Protein AF-A0AAU9KCF6-F1 (afdb_monomer_lite)

Secondary structure (DSSP, 8-state):
---EEEEEEEETTTS--EEEEEEETTEETT-S----SSEEEEES--B-TTS-B--SEE--TT-TTS-SS-EEEE-TTTS--SPPHHHHHHHH-B-TT-TTSBGGGTS-HHHHHHHHHHHSPPPSEEEEE-S-SS--EEE--TT-EE--TT-EEEETTTEEEEEEEEE-----HHHHHHHHHTTT------S-SEE-----GGGS-SS---SS-EEEEEEEETTT--EEEEEEE--SS--EEEEESSTTSSEE--TT-TTS-SS-EEEEEETTTTEEEEEESSSSS--SS-EEEESEEE----TTS--PEEEPEEEEPTTEEEEETTEEEEEEEE--TTSTT---------

Radius of gyration: 24.75 Å; chains: 1; bounding box: 50×71×68 Å

Sequence (350 aa):
MAESLKITITNNLKNALVERYEVASKGLRGSRRDEKDGILKIGRGISDEWGNAINDICLSSDDSAISRKHCELEYQFGFKGTIPLNFFNFLLARLPKNESRSVWYNLPIEICILIFEFFKEPTGFYAKDLGSKFGTFIRIGDEGVVLKSNYGFRIGESAEFSILECQYTHIDYTDRFFRGISRGEKVLIHQDYVQYVDMDRSDYPADEKPGFPYLDIRIKDDSTTKERWFKVIATEKKSVFTIGRSEEADMPIDQSSKMVSRIQCVLIYSLKDQEWRLTDGDGANKSSNGTWLNLQYYQEQNPLGTLKPKSMKLALPNKCEMRISQQFLTFELTKNNHDAKKEITLKKRV

Structure (mmCIF, N/CA/C/O backbone):
data_AF-A0AAU9KCF6-F1
#
_entry.id   AF-A0AAU9KCF6-F1
#
loop_
_atom_site.group_PDB
_atom_site.id
_atom_site.type_symbol
_atom_site.label_atom_id
_atom_site.label_alt_id
_atom_site.label_comp_id
_atom_site.label_asym_id
_atom_site.label_entity_id
_atom_site.label_seq_id
_atom_site.pdbx_PDB_ins_code
_atom_site.Cartn_x
_atom_site.Cartn_y
_atom_site.Cartn_z
_atom_site.occupancy
_atom_site.B_iso_or_equiv
_atom_site.auth_seq_id
_atom_site.auth_comp_id
_atom_site.auth_asym_id
_atom_site.auth_atom_id
_atom_site.pdbx_PDB_model_num
ATOM 1 N N . MET A 1 1 ? -0.787 -12.122 -27.378 1.00 60.06 1 MET A N 1
ATOM 2 C CA . MET A 1 1 ? -0.203 -10.907 -26.776 1.00 60.06 1 MET A CA 1
ATOM 3 C C . MET A 1 1 ? 0.377 -11.315 -25.423 1.00 60.06 1 MET A C 1
ATOM 5 O O . MET A 1 1 ? -0.088 -12.290 -24.848 1.00 60.06 1 MET A O 1
ATOM 9 N N . ALA A 1 2 ? 1.487 -10.721 -25.001 1.00 80.06 2 ALA A N 1
ATOM 10 C CA . ALA A 1 2 ? 2.081 -11.048 -23.704 1.00 80.06 2 ALA A CA 1
ATOM 11 C C . ALA A 1 2 ? 1.346 -10.267 -22.606 1.00 80.06 2 ALA A C 1
ATOM 13 O O . ALA A 1 2 ? 0.827 -9.190 -22.892 1.00 80.06 2 ALA A O 1
ATOM 14 N N . GLU A 1 3 ? 1.293 -10.797 -21.384 1.00 89.56 3 GLU A N 1
ATOM 15 C CA . GLU A 1 3 ? 0.824 -10.018 -20.234 1.00 89.56 3 GLU A CA 1
ATOM 16 C C . GLU A 1 3 ? 1.699 -8.768 -20.068 1.00 89.56 3 GLU A C 1
ATOM 18 O O . GLU A 1 3 ? 2.929 -8.843 -20.162 1.00 89.56 3 GLU A O 1
ATOM 23 N N . SER A 1 4 ? 1.065 -7.620 -19.834 1.00 93.25 4 SER A N 1
ATOM 24 C CA . SER A 1 4 ? 1.763 -6.370 -19.535 1.00 93.25 4 SER A CA 1
ATOM 25 C C . SER A 1 4 ? 1.061 -5.601 -18.422 1.00 93.25 4 SER A C 1
ATOM 27 O O . SER A 1 4 ? -0.159 -5.688 -18.240 1.00 93.25 4 SER A O 1
ATOM 29 N N . LEU A 1 5 ? 1.857 -4.872 -17.644 1.00 95.12 5 LEU A N 1
ATOM 30 C CA . LEU A 1 5 ? 1.398 -3.953 -16.612 1.00 95.12 5 LEU A CA 1
ATOM 31 C C . LEU A 1 5 ? 1.468 -2.535 -17.177 1.00 95.12 5 LEU A C 1
ATOM 33 O O . LEU A 1 5 ? 2.540 -2.055 -17.548 1.00 95.12 5 LEU A O 1
ATOM 37 N N . LYS A 1 6 ? 0.323 -1.862 -17.232 1.00 96.44 6 LYS A N 1
ATOM 38 C CA . LYS A 1 6 ? 0.229 -0.463 -17.638 1.00 96.44 6 LYS A CA 1
ATOM 39 C C . LYS A 1 6 ? 0.302 0.422 -16.407 1.00 96.44 6 LYS A C 1
ATOM 41 O O . LYS A 1 6 ? -0.417 0.191 -15.439 1.00 96.44 6 LYS A O 1
ATOM 46 N N . ILE A 1 7 ? 1.150 1.439 -16.461 1.00 96.62 7 ILE A N 1
ATOM 47 C CA . ILE A 1 7 ? 1.259 2.457 -15.417 1.00 96.62 7 ILE A CA 1
ATOM 48 C C . ILE A 1 7 ? 0.856 3.785 -16.045 1.00 96.62 7 ILE A C 1
ATOM 50 O O . ILE A 1 7 ? 1.443 4.203 -17.042 1.00 96.62 7 ILE A O 1
ATOM 54 N N . THR A 1 8 ? -0.160 4.429 -15.481 1.00 95.75 8 THR A N 1
ATOM 55 C CA . THR A 1 8 ? -0.608 5.759 -15.906 1.00 95.75 8 THR A CA 1
ATOM 56 C C . THR A 1 8 ? -0.289 6.758 -14.809 1.00 95.75 8 THR A C 1
ATOM 58 O O . THR A 1 8 ? -0.700 6.544 -13.672 1.00 95.75 8 THR A O 1
ATOM 61 N N . ILE A 1 9 ? 0.431 7.826 -15.143 1.00 94.19 9 ILE A N 1
ATOM 62 C CA . ILE A 1 9 ? 0.798 8.889 -14.205 1.00 94.19 9 ILE A CA 1
ATOM 63 C C . ILE A 1 9 ? -0.059 10.114 -14.485 1.00 94.19 9 ILE A C 1
ATOM 65 O O . ILE A 1 9 ? -0.115 10.583 -15.623 1.00 94.19 9 ILE A O 1
ATOM 69 N N . THR A 1 10 ? -0.703 10.636 -13.446 1.00 92.44 10 THR A N 1
ATOM 70 C CA . THR A 1 10 ? -1.501 11.863 -13.490 1.00 92.44 10 THR A CA 1
ATOM 71 C C . THR A 1 10 ? -1.038 12.841 -12.415 1.00 92.44 10 THR A C 1
ATOM 73 O O . THR A 1 10 ? -0.712 12.448 -11.295 1.00 92.44 10 THR A O 1
ATOM 76 N N . ASN A 1 11 ? -1.015 14.133 -12.747 1.00 86.81 11 ASN A N 1
ATOM 77 C CA . ASN A 1 11 ? -0.660 15.209 -11.820 1.00 86.81 11 ASN A CA 1
ATOM 78 C C . ASN A 1 11 ? -1.901 16.047 -11.476 1.00 86.81 11 ASN A C 1
ATOM 80 O O . ASN A 1 11 ? -2.480 16.672 -12.370 1.00 86.81 11 ASN A O 1
ATOM 84 N N . ASN A 1 12 ? -2.258 16.102 -10.188 1.00 79.56 12 ASN A N 1
ATOM 85 C CA . ASN A 1 12 ? -3.451 16.811 -9.711 1.00 79.56 12 ASN A CA 1
ATOM 86 C C . ASN A 1 12 ? -3.438 18.316 -10.006 1.00 79.56 12 ASN A C 1
ATOM 88 O O . ASN A 1 12 ? -4.493 18.908 -10.205 1.00 79.56 12 ASN A O 1
ATOM 92 N N . LEU A 1 13 ? -2.265 18.954 -10.055 1.00 76.56 13 LEU A N 1
ATOM 93 C CA . LEU A 1 13 ? -2.177 20.412 -10.181 1.00 76.56 13 LEU A CA 1
ATOM 94 C C . LEU A 1 13 ? -2.380 20.913 -11.609 1.00 76.56 13 LEU A C 1
ATOM 96 O O . LEU A 1 13 ? -2.713 22.078 -11.810 1.00 76.56 13 LEU A O 1
ATOM 100 N N . LYS A 1 14 ? -2.121 20.067 -12.611 1.00 68.69 14 LYS A N 1
ATOM 101 C CA . LYS A 1 14 ? -2.059 20.516 -14.008 1.00 68.69 14 LYS A CA 1
ATOM 102 C C . LYS A 1 14 ? -3.131 19.921 -14.908 1.00 68.69 14 LYS A C 1
ATOM 104 O O . LYS A 1 14 ? -3.209 20.379 -16.038 1.00 68.69 14 LYS A O 1
ATOM 109 N N . ASN A 1 15 ? -3.926 18.940 -14.464 1.00 62.94 15 ASN A N 1
ATOM 110 C CA . ASN A 1 15 ? -4.993 18.275 -15.243 1.00 62.94 15 ASN A CA 1
ATOM 111 C C . ASN A 1 15 ? -4.625 17.838 -16.688 1.00 62.94 15 ASN A C 1
ATOM 113 O O . ASN A 1 15 ? -5.508 17.446 -17.444 1.00 62.94 15 ASN A O 1
ATOM 117 N N . ALA A 1 16 ? -3.352 17.890 -17.099 1.00 62.47 16 ALA A N 1
ATOM 118 C CA . ALA A 1 16 ? -2.993 17.929 -18.521 1.00 62.47 16 ALA A CA 1
ATOM 119 C C . ALA A 1 16 ? -1.922 16.920 -18.943 1.00 62.47 16 ALA A C 1
ATOM 121 O O . ALA A 1 16 ? -1.833 16.602 -20.125 1.00 62.47 16 ALA A O 1
ATOM 122 N N . LEU A 1 17 ? -1.116 16.393 -18.018 1.00 71.94 17 LEU A N 1
ATOM 123 C CA . LEU A 1 17 ? -0.076 15.425 -18.364 1.00 71.94 17 LEU A CA 1
ATOM 124 C C . LEU A 1 17 ? -0.475 14.049 -17.850 1.00 71.94 17 LEU A C 1
ATOM 126 O O . LEU A 1 17 ? -0.420 13.775 -16.653 1.00 71.94 17 LEU A O 1
ATOM 130 N N . VAL A 1 18 ? -0.922 13.222 -18.794 1.00 87.56 18 VAL A N 1
ATOM 131 C CA . VAL A 1 18 ? -1.156 11.794 -18.605 1.00 87.56 18 VAL A CA 1
ATOM 132 C C . VAL A 1 18 ? -0.021 11.061 -19.303 1.00 87.56 18 VAL A C 1
ATOM 134 O O . VAL A 1 18 ? -0.030 10.910 -20.525 1.00 87.56 18 VAL A O 1
ATOM 137 N N . GLU A 1 19 ? 0.965 10.615 -18.535 1.00 94.94 19 GLU A N 1
ATOM 138 C CA . GLU A 1 19 ? 2.052 9.788 -19.060 1.00 94.94 19 GLU A CA 1
ATOM 139 C C . GLU A 1 19 ? 1.684 8.313 -18.904 1.00 94.94 19 GLU A C 1
ATOM 141 O O . GLU A 1 19 ? 1.093 7.906 -17.902 1.00 94.94 19 GLU A O 1
ATOM 146 N N . ARG A 1 20 ? 1.986 7.500 -19.920 1.00 96.31 20 ARG A N 1
ATOM 147 C CA . ARG A 1 20 ? 1.640 6.076 -19.942 1.00 96.31 20 ARG A CA 1
ATOM 148 C C . ARG A 1 20 ? 2.872 5.239 -20.208 1.00 96.31 20 ARG A C 1
ATOM 150 O O . ARG A 1 20 ? 3.582 5.451 -21.187 1.00 96.31 20 ARG A O 1
ATOM 157 N N . TYR A 1 21 ? 3.053 4.240 -19.365 1.00 96.88 21 TYR A N 1
ATOM 158 C CA . TYR A 1 21 ? 4.170 3.318 -19.390 1.00 96.88 21 TYR A CA 1
ATOM 159 C C . TYR A 1 21 ? 3.651 1.892 -19.510 1.00 96.88 21 TYR A C 1
ATOM 161 O O . TYR A 1 21 ? 2.619 1.540 -18.937 1.00 96.88 21 TYR A O 1
ATOM 169 N N . GLU A 1 22 ? 4.376 1.063 -20.254 1.00 97.06 22 GLU A N 1
ATOM 170 C CA . GLU A 1 22 ? 4.060 -0.352 -20.419 1.00 97.06 22 GLU A CA 1
ATOM 171 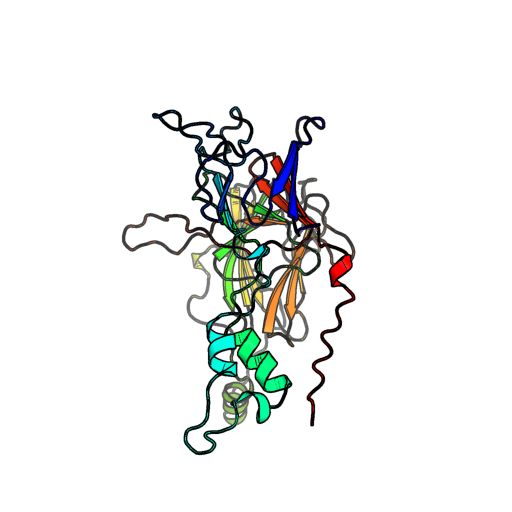C C . GLU A 1 22 ? 5.244 -1.197 -19.955 1.00 97.06 22 GLU A C 1
ATOM 173 O O . GLU A 1 22 ? 6.340 -1.143 -20.522 1.00 97.06 22 GLU A O 1
ATOM 178 N N . VAL A 1 23 ? 5.008 -1.983 -18.911 1.00 96.25 23 VAL A N 1
ATOM 179 C CA . VAL A 1 23 ? 5.978 -2.899 -18.322 1.00 96.25 23 VAL A CA 1
ATOM 180 C C . VAL A 1 23 ? 5.658 -4.305 -18.798 1.00 96.25 23 VAL A C 1
ATOM 182 O O . VAL A 1 23 ? 4.542 -4.791 -18.623 1.00 96.25 23 VAL A O 1
ATOM 185 N N . ALA A 1 24 ? 6.645 -4.966 -19.389 1.00 95.06 24 ALA A N 1
ATOM 186 C CA . ALA A 1 24 ? 6.567 -6.369 -19.774 1.00 95.06 24 ALA A CA 1
ATOM 187 C C . ALA A 1 24 ? 7.517 -7.210 -18.909 1.00 95.06 24 ALA A C 1
ATOM 189 O O . ALA A 1 24 ? 8.320 -6.679 -18.142 1.00 95.06 24 ALA A O 1
ATOM 190 N N . SER A 1 25 ? 7.511 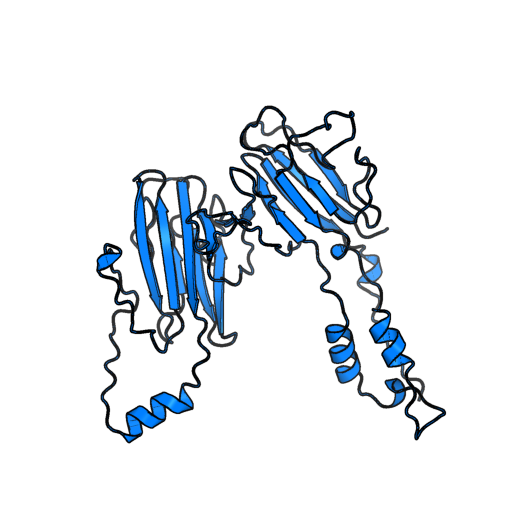-8.531 -19.098 1.00 92.56 25 SER A N 1
ATOM 191 C CA . SER A 1 25 ? 8.441 -9.446 -18.413 1.00 92.56 25 SER A CA 1
ATOM 192 C C . SER A 1 25 ? 9.925 -9.131 -18.645 1.00 92.56 25 SER A C 1
ATOM 194 O O . SER A 1 25 ? 10.766 -9.509 -17.837 1.00 92.56 25 SER A O 1
ATOM 196 N N . LYS A 1 26 ? 10.253 -8.417 -19.731 1.00 93.06 26 LYS A N 1
ATOM 197 C CA . LYS A 1 26 ? 11.615 -7.965 -20.069 1.00 93.06 26 LYS A CA 1
ATOM 198 C C . LYS A 1 26 ? 11.961 -6.565 -19.533 1.00 93.06 26 LYS A C 1
ATOM 200 O O . LYS A 1 26 ? 13.035 -6.062 -19.861 1.00 93.06 26 LYS A O 1
ATOM 205 N N . GLY A 1 27 ? 11.061 -5.934 -18.780 1.00 95.19 27 GLY A N 1
ATOM 206 C CA . GLY A 1 27 ? 11.211 -4.586 -18.234 1.00 95.19 27 GLY A CA 1
ATOM 207 C C . GLY A 1 27 ? 10.306 -3.536 -18.870 1.00 95.19 27 GLY A C 1
ATOM 208 O O . GLY A 1 27 ? 9.419 -3.844 -19.672 1.00 95.19 27 GLY A O 1
ATOM 209 N N . LEU A 1 28 ? 10.522 -2.282 -18.469 1.00 96.81 28 LEU A N 1
ATOM 210 C CA . LEU A 1 28 ? 9.775 -1.129 -18.963 1.00 96.81 28 LEU A CA 1
ATOM 211 C C . LEU A 1 28 ? 10.163 -0.809 -20.411 1.00 96.81 28 LEU A C 1
ATOM 213 O O . LEU A 1 28 ? 11.339 -0.626 -20.740 1.00 96.81 28 LEU A O 1
ATOM 217 N N . ARG A 1 29 ? 9.161 -0.706 -21.289 1.00 96.12 29 ARG A N 1
ATOM 218 C CA . ARG A 1 29 ? 9.376 -0.341 -22.689 1.00 96.12 29 ARG A CA 1
ATOM 219 C C . ARG A 1 29 ? 9.866 1.104 -22.789 1.00 96.12 29 ARG A C 1
ATOM 221 O O . ARG A 1 29 ? 9.175 2.025 -22.372 1.00 96.12 29 ARG A O 1
ATOM 228 N N . GLY A 1 30 ? 11.042 1.288 -23.389 1.00 95.62 30 GLY A N 1
ATOM 229 C CA . GLY A 1 30 ? 11.656 2.609 -23.549 1.00 95.62 30 GLY A CA 1
ATOM 230 C C . GLY A 1 30 ? 12.338 3.146 -22.289 1.00 95.62 30 GLY A C 1
ATOM 231 O O . GLY A 1 30 ? 12.640 4.337 -22.251 1.00 95.62 30 GLY A O 1
ATOM 232 N N . SER A 1 31 ? 12.583 2.303 -21.275 1.00 96.25 31 SER A N 1
ATOM 233 C CA . SER A 1 31 ? 13.411 2.709 -20.135 1.00 96.25 31 SER A CA 1
ATOM 234 C C . SER A 1 31 ? 14.797 3.153 -20.601 1.00 96.25 31 SER A C 1
ATOM 236 O O . SER A 1 31 ? 15.379 2.549 -21.503 1.00 96.25 31 SER A O 1
ATOM 238 N N . ARG A 1 32 ? 15.318 4.208 -19.965 1.00 94.81 32 ARG A N 1
ATOM 239 C CA . ARG A 1 32 ? 16.697 4.684 -20.156 1.00 94.81 32 ARG A CA 1
ATOM 240 C C . ARG A 1 32 ? 17.704 3.927 -19.291 1.00 94.81 32 ARG A C 1
ATOM 242 O O . ARG A 1 32 ? 18.900 4.110 -19.480 1.00 94.81 32 ARG A O 1
ATOM 249 N N . ARG A 1 33 ? 17.236 3.136 -18.319 1.00 95.19 33 ARG A N 1
ATOM 250 C CA . ARG A 1 33 ? 18.090 2.319 -17.457 1.00 95.19 33 ARG A CA 1
ATOM 251 C C . ARG A 1 33 ? 18.408 1.004 -18.167 1.00 95.19 33 ARG A C 1
ATOM 253 O O . ARG A 1 33 ? 17.501 0.291 -18.590 1.00 95.19 33 ARG A O 1
ATOM 260 N N . ASP A 1 34 ? 19.694 0.682 -18.267 1.00 88.75 34 ASP A N 1
ATOM 261 C CA . ASP A 1 34 ? 20.158 -0.530 -18.955 1.00 88.75 34 ASP A CA 1
ATOM 262 C C . ASP A 1 34 ? 19.941 -1.808 -18.125 1.00 88.75 34 ASP A C 1
ATOM 264 O O . ASP A 1 34 ? 19.781 -2.904 -18.670 1.00 88.75 34 ASP A O 1
ATOM 268 N N . GLU A 1 35 ? 19.904 -1.675 -16.797 1.00 90.31 35 GLU A N 1
ATOM 269 C CA . GLU A 1 35 ? 19.722 -2.784 -15.861 1.00 90.31 35 GLU A CA 1
ATOM 270 C C . GLU A 1 35 ? 18.313 -3.390 -15.955 1.00 90.31 35 GLU A C 1
ATOM 272 O O . GLU A 1 35 ? 17.310 -2.743 -15.655 1.00 90.31 35 GLU A O 1
ATOM 277 N N . LYS A 1 36 ? 18.240 -4.681 -16.300 1.00 90.12 36 LYS A N 1
ATOM 278 C CA . LYS A 1 36 ? 17.000 -5.477 -16.313 1.00 90.12 36 LYS A CA 1
ATOM 279 C C . LYS A 1 36 ? 16.977 -6.447 -15.141 1.00 90.12 36 LYS A C 1
ATOM 281 O O . LYS A 1 36 ? 16.977 -7.662 -15.310 1.00 90.12 36 LYS A O 1
ATOM 286 N N . ASP A 1 37 ? 16.981 -5.878 -13.947 1.00 94.25 37 ASP A N 1
ATOM 287 C CA . ASP A 1 37 ? 17.045 -6.574 -12.658 1.00 94.25 37 ASP A CA 1
ATOM 288 C C . ASP A 1 37 ? 15.675 -7.044 -12.137 1.00 94.25 37 ASP A C 1
ATOM 290 O O . ASP A 1 37 ? 15.573 -7.522 -11.010 1.00 94.25 37 ASP A O 1
ATOM 294 N N . GLY A 1 38 ? 14.606 -6.914 -12.932 1.00 94.88 38 GLY A N 1
ATOM 295 C CA . GLY A 1 38 ? 13.262 -7.274 -12.480 1.00 94.88 38 GLY A CA 1
ATOM 296 C C . GLY A 1 38 ? 12.599 -6.235 -11.570 1.00 94.88 38 GLY A C 1
ATOM 297 O O . GLY A 1 38 ? 11.529 -6.505 -11.010 1.00 94.88 38 GLY A O 1
ATOM 298 N N . ILE A 1 39 ? 13.224 -5.063 -11.433 1.00 96.56 39 ILE A N 1
ATOM 299 C CA . ILE A 1 39 ? 12.797 -3.945 -10.596 1.00 96.56 39 ILE A CA 1
ATOM 300 C C . ILE A 1 39 ? 12.611 -2.715 -11.492 1.00 96.56 39 ILE A C 1
ATOM 302 O O . ILE A 1 39 ? 13.316 -2.546 -12.481 1.00 96.56 39 ILE A O 1
ATOM 306 N N . LEU A 1 40 ? 11.634 -1.862 -11.198 1.00 97.06 40 LEU A N 1
ATOM 307 C CA . LEU A 1 40 ? 11.527 -0.527 -11.783 1.00 97.06 40 LEU A CA 1
ATOM 308 C C . LEU A 1 40 ? 11.779 0.514 -10.713 1.00 97.06 40 LEU A C 1
ATOM 310 O O . LEU A 1 40 ? 11.106 0.517 -9.686 1.00 97.06 40 LEU A O 1
ATOM 314 N N . LYS A 1 41 ? 12.719 1.414 -10.975 1.00 97.62 41 LYS A N 1
ATOM 315 C CA . LYS A 1 41 ? 13.047 2.529 -10.087 1.00 97.62 41 LYS A CA 1
ATOM 316 C C . LYS A 1 41 ? 12.248 3.761 -10.493 1.00 97.62 41 LYS A C 1
ATOM 318 O O . LYS A 1 41 ? 12.203 4.114 -11.673 1.00 97.62 41 LYS A O 1
ATOM 323 N N . ILE A 1 42 ? 11.619 4.407 -9.516 1.00 98.06 42 ILE A N 1
ATOM 324 C CA . ILE A 1 42 ? 10.798 5.605 -9.706 1.00 98.06 42 ILE A CA 1
ATOM 325 C C . ILE A 1 42 ? 11.342 6.715 -8.803 1.00 98.06 42 ILE A C 1
ATOM 327 O O . ILE A 1 42 ? 11.593 6.507 -7.613 1.00 98.06 42 ILE A O 1
ATOM 331 N N . GLY A 1 43 ? 11.524 7.912 -9.353 1.00 97.75 43 GLY A N 1
ATOM 332 C CA . GLY A 1 43 ? 12.007 9.076 -8.611 1.00 97.75 43 GLY A CA 1
ATOM 333 C C . GLY A 1 43 ? 12.235 10.272 -9.525 1.00 97.75 43 GLY A C 1
ATOM 334 O O . GLY A 1 43 ? 11.948 10.203 -10.713 1.00 97.75 43 GLY A O 1
ATOM 335 N N . ARG A 1 44 ? 12.761 11.380 -8.994 1.00 96.69 44 ARG A N 1
ATOM 336 C CA . ARG A 1 44 ? 13.035 12.585 -9.810 1.00 96.69 44 ARG A CA 1
ATOM 337 C C . ARG A 1 44 ? 14.431 12.629 -10.440 1.00 96.69 44 ARG A C 1
ATOM 339 O O . ARG A 1 44 ? 14.747 13.540 -11.197 1.00 96.69 44 ARG A O 1
ATOM 346 N N . GLY A 1 45 ? 15.320 11.709 -10.060 1.00 96.62 45 GLY A N 1
ATOM 347 C CA . GLY A 1 45 ? 16.696 11.681 -10.558 1.00 96.62 45 GLY A CA 1
ATOM 348 C C . GLY A 1 45 ? 16.762 11.138 -11.983 1.00 96.62 45 GLY A C 1
ATOM 349 O O . GLY A 1 45 ? 16.347 10.009 -12.212 1.00 96.62 45 GLY A O 1
ATOM 350 N N . ILE A 1 46 ? 17.314 11.911 -12.918 1.00 96.69 46 ILE A N 1
ATOM 351 C CA . ILE A 1 46 ? 17.469 11.473 -14.313 1.00 96.69 46 ILE A CA 1
ATOM 352 C C . ILE A 1 46 ? 18.730 10.621 -14.451 1.00 96.69 46 ILE A C 1
ATOM 354 O O . ILE A 1 46 ? 18.644 9.446 -14.798 1.00 96.69 46 ILE A O 1
ATOM 358 N N . SER A 1 47 ? 19.885 11.195 -14.115 1.00 96.81 47 SER A N 1
ATOM 359 C CA . SER A 1 47 ? 21.182 10.531 -14.202 1.00 96.81 47 SER A CA 1
ATOM 360 C C . SER A 1 47 ? 22.010 10.677 -12.926 1.00 96.81 47 SER A C 1
ATOM 362 O O . SER A 1 47 ? 21.755 11.545 -12.075 1.00 96.81 47 SER A O 1
ATOM 364 N N . ASP A 1 48 ? 22.979 9.781 -12.774 1.00 95.56 48 ASP A N 1
ATOM 365 C CA . ASP A 1 48 ? 24.035 9.865 -11.772 1.00 95.56 48 ASP A CA 1
ATOM 366 C C . ASP A 1 48 ? 25.190 10.763 -12.244 1.00 95.56 48 ASP A C 1
ATOM 368 O O . ASP A 1 48 ? 25.099 11.437 -13.272 1.00 95.56 48 ASP A O 1
ATOM 372 N N . GLU A 1 49 ? 26.254 10.821 -11.444 1.00 95.69 49 GLU A N 1
ATOM 373 C CA . GLU A 1 49 ? 27.448 11.636 -11.708 1.00 95.69 49 GLU A CA 1
ATOM 374 C C . GLU A 1 49 ? 28.228 11.168 -12.945 1.00 95.69 49 GLU A C 1
ATOM 376 O O . GLU A 1 49 ? 28.978 11.947 -13.528 1.00 95.69 49 GLU A O 1
ATOM 381 N N . TRP A 1 50 ? 28.015 9.924 -13.379 1.00 96.06 50 TRP A N 1
ATOM 382 C CA . TRP A 1 50 ? 28.650 9.324 -14.552 1.00 96.06 50 TRP A CA 1
ATOM 383 C C . TRP A 1 50 ? 27.747 9.359 -15.791 1.00 96.06 50 TRP A C 1
ATOM 385 O O . TRP A 1 50 ? 28.136 8.877 -16.851 1.00 96.06 50 TRP A O 1
ATOM 395 N N . GLY A 1 51 ? 26.550 9.942 -15.675 1.00 95.50 51 GLY A N 1
ATOM 396 C CA . GLY A 1 51 ? 25.583 10.042 -16.763 1.00 95.50 51 GLY A CA 1
ATOM 397 C C . GLY A 1 51 ? 24.696 8.807 -16.945 1.00 95.50 51 GLY A C 1
ATOM 398 O O . GLY A 1 51 ? 23.869 8.808 -17.857 1.00 95.50 51 GLY A O 1
ATOM 399 N N . ASN A 1 52 ? 24.791 7.788 -16.084 1.00 96.06 52 ASN A N 1
ATOM 400 C CA . ASN A 1 52 ? 23.915 6.618 -16.175 1.00 96.06 52 ASN A CA 1
ATOM 401 C C . ASN A 1 52 ? 22.522 6.959 -15.650 1.00 96.06 52 ASN A C 1
ATOM 403 O O . ASN A 1 52 ? 22.375 7.665 -14.648 1.00 96.06 52 ASN A O 1
ATOM 407 N N . ALA A 1 53 ? 21.486 6.431 -16.298 1.00 96.69 53 ALA A N 1
ATOM 408 C CA . ALA A 1 53 ? 20.114 6.642 -15.861 1.00 96.69 53 ALA A CA 1
ATOM 409 C C . ALA A 1 53 ? 19.852 5.971 -14.503 1.00 96.69 53 ALA A C 1
ATOM 411 O O . ALA A 1 53 ? 20.096 4.779 -14.320 1.00 96.69 53 ALA A O 1
ATOM 412 N N . ILE A 1 54 ? 19.313 6.737 -13.551 1.00 96.62 54 ILE A N 1
ATOM 413 C CA . ILE A 1 54 ? 19.056 6.243 -12.189 1.00 96.62 54 ILE A CA 1
ATOM 414 C C . ILE A 1 54 ? 17.705 5.528 -12.084 1.00 96.62 54 ILE A C 1
ATOM 416 O O . ILE A 1 54 ? 17.592 4.519 -11.383 1.00 96.62 54 ILE A O 1
ATOM 420 N N . ASN A 1 55 ? 16.678 6.091 -12.721 1.00 97.62 55 ASN A N 1
ATOM 421 C CA . ASN A 1 55 ? 15.297 5.632 -12.628 1.00 97.62 55 ASN A CA 1
ATOM 422 C C . ASN A 1 55 ? 14.779 5.191 -13.994 1.00 97.62 55 ASN A C 1
ATOM 424 O O . ASN A 1 55 ? 15.134 5.763 -15.024 1.00 97.62 55 ASN A O 1
ATOM 428 N N . ASP A 1 56 ? 13.880 4.214 -13.976 1.00 97.75 56 ASP A N 1
ATOM 429 C CA . ASP A 1 56 ? 13.111 3.797 -15.144 1.00 97.75 56 ASP A CA 1
ATOM 430 C C . ASP A 1 56 ? 12.006 4.812 -15.464 1.00 97.75 56 ASP A C 1
ATOM 432 O O . ASP A 1 56 ? 11.767 5.141 -16.625 1.00 97.75 56 ASP A O 1
ATOM 436 N N . ILE A 1 57 ? 11.363 5.345 -14.418 1.00 97.25 57 ILE A N 1
ATOM 437 C CA . ILE A 1 57 ? 10.333 6.384 -14.506 1.00 97.25 57 ILE A CA 1
ATOM 438 C C . ILE A 1 57 ? 10.833 7.624 -13.762 1.00 97.25 57 ILE A C 1
ATOM 440 O O . ILE A 1 57 ? 11.025 7.602 -12.543 1.00 97.25 57 ILE A O 1
ATOM 444 N N . CYS A 1 58 ? 11.043 8.709 -14.508 1.00 96.81 58 CYS A N 1
ATOM 445 C CA . CYS A 1 58 ? 11.473 9.993 -13.964 1.00 96.81 58 CYS A CA 1
ATOM 446 C C . CYS A 1 58 ? 10.263 10.903 -13.744 1.00 96.81 58 CYS A C 1
ATOM 448 O O . CYS A 1 58 ? 9.648 11.354 -14.703 1.00 96.81 58 CYS A O 1
ATOM 450 N N . LEU A 1 59 ? 9.945 11.184 -12.483 1.00 95.25 59 LEU A N 1
ATOM 451 C CA . LEU A 1 59 ? 8.909 12.144 -12.103 1.00 95.25 59 LEU A CA 1
ATOM 452 C C . LEU A 1 59 ? 9.454 13.584 -12.171 1.00 95.25 59 LEU A C 1
ATOM 454 O O . LEU A 1 59 ? 10.666 13.790 -12.242 1.00 95.25 59 LEU A O 1
ATOM 458 N N . SER A 1 60 ? 8.558 14.578 -12.111 1.00 92.88 60 SER A N 1
ATOM 459 C CA . SER A 1 60 ? 8.897 16.015 -12.161 1.00 92.88 60 SER A CA 1
ATOM 460 C C . SER A 1 60 ? 10.112 16.392 -11.297 1.00 92.88 60 SER A C 1
ATOM 462 O O . SER A 1 60 ? 10.088 16.229 -10.075 1.00 92.88 60 SER A O 1
ATOM 464 N N . SER A 1 61 ? 11.153 16.955 -11.922 1.00 92.94 61 SER A N 1
ATOM 465 C CA . SER A 1 61 ? 12.392 17.393 -11.256 1.00 92.94 61 SER A CA 1
ATOM 466 C C . SER A 1 61 ? 12.178 18.511 -10.238 1.00 92.94 61 SER A C 1
ATOM 468 O O . SER A 1 61 ? 12.919 18.599 -9.253 1.00 92.94 61 SER A O 1
ATOM 470 N N . ASP A 1 62 ? 11.153 19.328 -10.480 1.00 93.19 62 ASP A N 1
ATOM 471 C CA . ASP A 1 62 ? 10.838 20.533 -9.709 1.00 93.19 62 ASP A CA 1
ATOM 472 C C . ASP A 1 62 ? 10.158 20.207 -8.374 1.00 93.19 62 ASP A C 1
ATOM 474 O O . ASP A 1 62 ? 10.127 21.032 -7.461 1.00 93.19 62 ASP A O 1
ATOM 478 N N . ASP A 1 63 ? 9.632 18.987 -8.231 1.00 93.56 63 ASP A N 1
ATOM 479 C CA . ASP A 1 63 ? 8.974 18.560 -7.007 1.00 93.56 63 ASP A CA 1
ATOM 480 C C . ASP A 1 63 ? 10.002 18.025 -6.004 1.00 93.56 63 ASP A C 1
ATOM 482 O O . ASP A 1 63 ? 10.409 16.859 -6.020 1.00 93.56 63 ASP A O 1
ATOM 486 N N . SER A 1 64 ? 10.432 18.909 -5.102 1.00 93.56 64 SER A N 1
ATOM 487 C CA . SER A 1 64 ? 11.382 18.572 -4.038 1.00 93.56 64 SER A CA 1
ATOM 488 C C . SER A 1 64 ? 10.865 17.522 -3.047 1.00 93.56 64 SER A C 1
ATOM 490 O O . SER A 1 64 ? 11.680 16.927 -2.333 1.00 93.56 64 SER A O 1
ATOM 492 N N . ALA A 1 65 ? 9.552 17.252 -3.019 1.00 93.75 65 ALA A N 1
ATOM 493 C CA . ALA A 1 65 ? 8.991 16.185 -2.201 1.00 93.75 65 ALA A CA 1
ATOM 494 C C . ALA A 1 65 ? 9.296 14.787 -2.758 1.00 93.75 65 ALA A C 1
ATOM 496 O O . ALA A 1 65 ? 9.224 13.782 -2.044 1.00 93.75 65 ALA A O 1
ATOM 497 N N . ILE A 1 66 ? 9.723 14.708 -4.018 1.00 96.31 66 ILE A N 1
ATOM 498 C CA . ILE A 1 66 ? 10.119 13.461 -4.653 1.00 96.31 66 ILE A CA 1
ATOM 499 C C . ILE A 1 66 ? 11.627 13.261 -4.463 1.00 96.31 66 ILE A C 1
ATOM 501 O O . ILE A 1 66 ? 12.452 14.051 -4.913 1.00 96.31 66 ILE A O 1
ATOM 505 N N . SER A 1 67 ? 12.040 12.182 -3.801 1.00 96.50 67 SER A N 1
ATOM 506 C CA . SER A 1 67 ? 13.457 11.813 -3.712 1.00 96.50 67 SER A CA 1
ATOM 507 C C . SER A 1 67 ? 14.079 11.493 -5.081 1.00 96.50 67 SER A C 1
ATOM 509 O O . SER A 1 67 ? 13.393 11.086 -6.020 1.00 96.50 67 SER A O 1
ATOM 511 N N . ARG A 1 68 ? 15.415 11.624 -5.198 1.00 96.19 68 ARG A N 1
ATOM 512 C CA . ARG A 1 68 ? 16.151 11.240 -6.424 1.00 96.19 68 ARG A CA 1
ATOM 513 C C . ARG A 1 68 ? 15.877 9.783 -6.807 1.00 96.19 68 ARG A C 1
ATOM 515 O O . ARG A 1 68 ? 15.630 9.526 -7.974 1.00 96.19 68 ARG A O 1
ATOM 522 N N . LYS A 1 69 ? 15.879 8.879 -5.823 1.00 96.75 69 LYS A N 1
ATOM 523 C CA . LYS A 1 69 ? 15.339 7.512 -5.880 1.00 96.75 69 LYS A CA 1
ATOM 524 C C . LYS A 1 69 ? 14.227 7.452 -4.833 1.00 96.75 69 LYS A C 1
ATOM 526 O O . LYS A 1 69 ? 14.521 7.688 -3.664 1.00 96.75 69 LYS A O 1
ATOM 531 N N . HIS A 1 70 ? 12.974 7.268 -5.238 1.00 96.19 70 HIS A N 1
ATOM 532 C CA . HIS A 1 70 ? 11.824 7.412 -4.339 1.00 96.19 70 HIS A CA 1
ATOM 533 C C . HIS A 1 70 ? 11.266 6.058 -3.912 1.00 96.19 70 HIS A C 1
ATOM 535 O O . HIS A 1 70 ? 11.203 5.764 -2.720 1.00 96.19 70 HIS A O 1
ATOM 541 N N . CYS A 1 71 ? 10.918 5.221 -4.882 1.00 97.25 71 CYS A N 1
ATOM 542 C CA . CYS A 1 71 ? 10.405 3.882 -4.640 1.00 97.25 71 CYS A CA 1
ATOM 543 C C . CYS A 1 71 ? 10.822 2.927 -5.759 1.00 97.25 71 CYS A C 1
ATOM 545 O O . CYS A 1 71 ? 11.319 3.335 -6.812 1.00 97.25 71 CYS A O 1
ATOM 547 N N . GLU A 1 72 ? 10.586 1.646 -5.519 1.00 97.25 72 GLU A N 1
ATOM 548 C CA . GLU A 1 72 ? 10.829 0.561 -6.456 1.00 97.25 72 GLU A CA 1
ATOM 549 C C . GLU A 1 72 ? 9.567 -0.275 -6.645 1.00 97.25 72 GLU A C 1
ATOM 551 O O . GLU A 1 72 ? 8.795 -0.482 -5.706 1.00 97.25 72 GLU A O 1
ATOM 556 N N . LEU A 1 73 ? 9.380 -0.771 -7.865 1.00 96.88 73 LEU A N 1
ATOM 557 C CA . LEU A 1 73 ? 8.352 -1.735 -8.226 1.00 96.88 73 LEU A CA 1
ATOM 558 C C . LEU A 1 73 ? 9.010 -3.029 -8.700 1.00 96.88 73 LEU A C 1
ATOM 560 O O . LEU A 1 73 ? 9.596 -3.084 -9.778 1.00 96.88 73 LEU A O 1
ATOM 564 N N . GLU A 1 74 ? 8.872 -4.096 -7.929 1.00 95.62 74 GLU A N 1
ATOM 565 C CA . GLU A 1 74 ? 9.334 -5.423 -8.312 1.00 95.62 74 GLU A CA 1
ATOM 566 C C . GLU A 1 74 ? 8.285 -6.097 -9.202 1.00 95.62 74 GLU A C 1
ATOM 568 O O . GLU A 1 74 ? 7.196 -6.451 -8.743 1.00 95.62 74 GLU A O 1
ATOM 573 N N . TYR A 1 75 ? 8.617 -6.288 -10.479 1.00 94.56 75 TYR A N 1
ATOM 574 C CA . TYR A 1 75 ? 7.724 -6.896 -11.473 1.00 94.56 75 TYR A CA 1
ATOM 575 C C . TYR A 1 75 ? 8.148 -8.305 -11.889 1.00 94.56 75 TYR A C 1
ATOM 577 O O . TYR A 1 75 ? 7.365 -9.022 -12.513 1.00 94.56 75 TYR A O 1
ATOM 585 N N . GLN A 1 76 ? 9.360 -8.736 -11.529 1.00 91.69 76 GLN A N 1
ATOM 586 C CA . GLN A 1 76 ? 9.867 -10.079 -11.844 1.00 91.69 76 GLN A CA 1
ATOM 587 C C . GLN A 1 76 ? 8.983 -11.220 -11.335 1.00 91.69 76 GLN A C 1
ATOM 589 O O . GLN A 1 76 ? 9.022 -12.312 -11.894 1.00 91.69 76 GLN A O 1
ATOM 594 N N . PHE A 1 77 ? 8.191 -10.982 -10.289 1.00 89.12 77 PHE A N 1
ATOM 595 C CA . PHE A 1 77 ? 7.254 -11.958 -9.736 1.00 89.12 77 PHE A CA 1
ATOM 596 C C . PHE A 1 77 ? 5.850 -11.848 -10.347 1.00 89.12 77 PHE A C 1
ATOM 598 O O . PHE A 1 77 ? 5.056 -12.776 -10.223 1.00 89.12 77 PHE A O 1
ATOM 605 N N . GLY A 1 78 ? 5.535 -10.739 -11.021 1.00 88.12 78 GLY A N 1
ATOM 606 C CA . GLY A 1 78 ? 4.196 -10.457 -11.542 1.00 88.12 78 GLY A CA 1
ATOM 607 C C . GLY A 1 78 ? 3.881 -11.177 -12.851 1.00 88.12 78 GLY A C 1
ATOM 608 O O . GLY A 1 78 ? 2.728 -11.509 -13.097 1.00 88.12 78 GLY A O 1
ATOM 609 N N . PHE A 1 79 ? 4.905 -11.465 -13.662 1.00 88.06 79 PHE A N 1
ATOM 610 C CA . PHE A 1 79 ? 4.765 -12.129 -14.968 1.00 88.06 79 PHE A CA 1
ATOM 611 C C . PHE A 1 79 ? 5.163 -13.616 -14.957 1.00 88.06 79 PHE A C 1
ATOM 613 O O . PHE A 1 79 ? 5.250 -14.250 -16.013 1.00 88.06 79 PHE A O 1
ATOM 620 N N . LYS A 1 80 ? 5.475 -14.188 -13.785 1.00 79.81 80 LYS A N 1
ATOM 621 C CA . LYS A 1 80 ? 5.879 -15.595 -13.663 1.00 79.81 80 LYS A CA 1
ATOM 622 C C . LYS A 1 80 ? 4.646 -16.500 -13.675 1.00 79.81 80 LYS A C 1
ATOM 624 O O . LYS A 1 80 ? 3.951 -16.630 -12.676 1.00 79.81 80 LYS A O 1
ATOM 629 N N . GLY A 1 81 ? 4.426 -17.175 -14.801 1.00 71.44 81 GLY A N 1
ATOM 630 C CA . GLY A 1 81 ? 3.480 -18.292 -14.934 1.00 71.44 81 GLY A CA 1
ATOM 631 C C . GLY A 1 81 ? 4.152 -19.670 -14.975 1.00 71.44 81 GLY A C 1
ATOM 632 O O . GLY A 1 81 ? 3.519 -20.655 -15.345 1.00 71.44 81 GLY A O 1
ATOM 633 N N . THR A 1 82 ? 5.452 -19.755 -14.682 1.00 79.25 82 THR A N 1
ATOM 634 C CA . THR A 1 82 ? 6.210 -21.003 -14.814 1.00 79.25 82 THR A CA 1
ATOM 635 C C . THR A 1 82 ? 6.041 -21.889 -13.592 1.00 79.25 82 THR A C 1
ATOM 637 O O . THR A 1 82 ? 6.131 -21.421 -12.459 1.00 79.25 82 THR A O 1
ATOM 640 N N . ILE A 1 83 ? 5.879 -23.188 -13.830 1.00 85.19 83 ILE A N 1
ATOM 641 C CA . ILE A 1 83 ? 5.891 -24.200 -12.776 1.00 85.19 83 ILE A CA 1
ATOM 642 C C . ILE A 1 83 ? 7.253 -24.154 -12.058 1.00 85.19 83 ILE A C 1
ATOM 644 O O . ILE A 1 83 ? 8.279 -24.234 -12.742 1.00 85.19 83 ILE A O 1
ATOM 648 N N . PRO A 1 84 ? 7.301 -24.042 -10.715 1.00 89.25 84 PRO A N 1
ATOM 649 C CA . PRO A 1 84 ? 8.559 -24.050 -9.979 1.00 89.25 84 PRO A CA 1
ATOM 650 C C . PRO A 1 84 ? 9.368 -25.311 -10.286 1.00 89.25 84 PRO A C 1
ATOM 652 O O . PRO A 1 84 ? 8.832 -26.421 -10.244 1.00 89.25 84 PRO A O 1
ATOM 655 N N . LEU A 1 85 ? 10.672 -25.163 -10.538 1.00 89.69 85 LEU A N 1
ATOM 656 C CA . LEU A 1 85 ? 11.544 -26.302 -10.851 1.00 89.69 85 LEU A CA 1
ATOM 657 C C . LEU A 1 85 ? 11.517 -27.361 -9.738 1.00 89.69 85 LEU A C 1
ATOM 659 O O . LEU A 1 85 ? 11.504 -28.552 -10.024 1.00 89.69 85 LEU A O 1
ATOM 663 N N . ASN A 1 86 ? 11.421 -26.938 -8.476 1.00 91.75 86 ASN A N 1
ATOM 664 C CA . ASN A 1 86 ? 11.312 -27.849 -7.335 1.00 91.75 86 ASN A CA 1
ATOM 665 C C . ASN A 1 86 ? 10.012 -28.659 -7.349 1.00 91.75 86 ASN A C 1
ATOM 667 O O . ASN A 1 86 ? 10.038 -29.851 -7.050 1.00 91.75 86 ASN A O 1
ATOM 671 N N . PHE A 1 87 ? 8.896 -28.051 -7.761 1.00 93.31 87 PHE A N 1
ATOM 672 C CA . PHE A 1 87 ? 7.646 -28.782 -7.940 1.00 93.31 87 PHE A CA 1
ATOM 673 C C . PHE A 1 87 ? 7.750 -29.777 -9.097 1.00 93.31 87 PHE A C 1
ATOM 675 O O . PHE A 1 87 ? 7.329 -30.922 -8.970 1.00 93.31 87 PHE A O 1
ATOM 682 N N . PHE A 1 88 ? 8.372 -29.379 -10.208 1.00 91.62 88 PHE A N 1
ATOM 683 C CA . PHE A 1 88 ? 8.618 -30.289 -11.324 1.00 91.62 88 PHE A CA 1
ATOM 684 C C . PHE A 1 88 ? 9.514 -31.470 -10.913 1.00 91.62 88 PHE A C 1
ATOM 686 O O . PHE A 1 88 ? 9.173 -32.619 -11.180 1.00 91.62 88 PHE A O 1
ATOM 693 N N . ASN A 1 89 ? 10.602 -31.214 -10.184 1.00 92.94 89 ASN A N 1
ATOM 694 C CA . ASN A 1 89 ? 11.483 -32.251 -9.641 1.00 92.94 89 ASN A CA 1
ATOM 695 C C . ASN A 1 89 ? 10.737 -33.185 -8.681 1.00 92.94 89 ASN A C 1
ATOM 697 O O . ASN A 1 89 ? 10.905 -34.400 -8.755 1.00 92.94 89 ASN A O 1
ATOM 701 N N . PHE A 1 90 ? 9.869 -32.637 -7.827 1.00 92.88 90 PHE A N 1
ATOM 702 C CA . PHE A 1 90 ? 8.989 -33.422 -6.966 1.00 92.88 90 PHE A CA 1
ATOM 703 C C . PHE A 1 90 ? 8.068 -34.341 -7.783 1.00 92.88 90 PHE A C 1
ATOM 705 O O . PHE A 1 90 ? 7.981 -35.535 -7.503 1.00 92.88 90 PHE A O 1
ATOM 712 N N . LEU A 1 91 ? 7.446 -33.822 -8.846 1.00 90.56 91 LEU A N 1
ATOM 713 C CA . LEU A 1 91 ? 6.637 -34.620 -9.769 1.00 90.56 91 LEU A CA 1
ATOM 714 C C . LEU A 1 91 ? 7.456 -35.628 -10.582 1.00 90.56 91 LEU A C 1
ATOM 716 O O . LEU A 1 91 ? 6.869 -36.517 -11.186 1.00 90.56 91 LEU A O 1
ATOM 720 N N . LEU A 1 92 ? 8.781 -35.532 -10.646 1.00 90.12 92 LEU A N 1
ATOM 721 C CA . LEU A 1 92 ? 9.629 -36.533 -11.299 1.00 90.12 92 LEU A CA 1
ATOM 722 C C . LEU A 1 92 ? 10.233 -37.543 -10.319 1.00 90.12 92 LEU A C 1
ATOM 724 O O . LEU A 1 92 ? 10.756 -38.572 -10.759 1.00 90.12 92 LEU A O 1
ATOM 728 N N . ALA A 1 93 ? 10.142 -37.284 -9.013 1.00 89.88 93 ALA A N 1
ATOM 729 C CA . ALA A 1 93 ? 10.678 -38.163 -7.989 1.00 89.88 93 ALA A CA 1
ATOM 730 C C . ALA A 1 93 ? 10.052 -39.562 -8.087 1.00 89.88 93 ALA A C 1
ATOM 732 O O . ALA A 1 93 ? 8.848 -39.724 -8.309 1.00 89.88 93 ALA A O 1
ATOM 733 N N . ARG A 1 94 ? 10.885 -40.591 -7.916 1.00 87.12 94 ARG A N 1
ATOM 734 C CA . ARG A 1 94 ? 10.469 -41.998 -7.885 1.00 87.12 94 ARG A CA 1
ATOM 735 C C . ARG A 1 94 ? 10.635 -42.540 -6.477 1.00 87.12 94 ARG A C 1
ATOM 737 O O . ARG A 1 94 ? 11.615 -42.232 -5.802 1.00 87.12 94 ARG A O 1
ATOM 744 N N . LEU A 1 95 ? 9.683 -43.356 -6.037 1.00 79.06 95 LEU A N 1
ATOM 745 C CA . LEU A 1 95 ? 9.794 -44.034 -4.750 1.00 79.06 95 LEU A CA 1
ATOM 746 C C . LEU A 1 95 ? 10.741 -45.235 -4.896 1.00 79.06 95 LEU A C 1
ATOM 748 O O . LEU A 1 95 ? 10.532 -46.031 -5.812 1.00 79.06 95 LEU A O 1
ATOM 752 N N . PRO A 1 96 ? 11.714 -45.435 -3.986 1.00 78.44 96 PRO A N 1
ATOM 753 C CA . PRO A 1 96 ? 12.680 -46.535 -4.080 1.00 78.44 96 PRO A CA 1
ATOM 754 C C . PRO A 1 96 ? 12.040 -47.925 -4.191 1.00 78.44 96 PRO A C 1
ATOM 756 O O . PRO A 1 96 ? 12.594 -48.815 -4.813 1.00 78.44 96 PRO A O 1
ATOM 759 N N . LYS A 1 97 ? 10.848 -48.114 -3.609 1.00 75.38 97 LYS A N 1
ATOM 760 C CA . LYS A 1 97 ? 10.119 -49.394 -3.631 1.00 75.38 97 LYS A CA 1
ATOM 761 C C . LYS A 1 97 ? 9.263 -49.614 -4.890 1.00 75.38 97 LYS A C 1
ATOM 763 O O . LYS A 1 97 ? 8.725 -50.698 -5.059 1.00 75.38 97 LYS A O 1
ATOM 768 N N . ASN A 1 98 ? 9.100 -48.596 -5.739 1.00 64.88 98 ASN A N 1
ATOM 769 C CA . ASN A 1 98 ? 8.238 -48.601 -6.929 1.00 64.88 98 ASN A CA 1
ATOM 770 C C . ASN A 1 98 ? 8.991 -47.954 -8.104 1.00 64.88 98 ASN A C 1
ATOM 772 O O . ASN A 1 98 ? 8.598 -46.910 -8.626 1.00 64.88 98 ASN A O 1
ATOM 776 N N . GLU A 1 99 ? 10.097 -48.584 -8.508 1.00 68.12 99 GLU A N 1
ATOM 777 C CA . GLU A 1 99 ? 11.116 -48.053 -9.433 1.00 68.12 99 GLU A CA 1
ATOM 778 C C . GLU A 1 99 ? 10.587 -47.585 -10.807 1.00 68.12 99 GLU A C 1
ATOM 780 O O . GLU A 1 99 ? 11.272 -46.863 -11.541 1.00 68.12 99 GLU A O 1
ATOM 785 N N . SER A 1 100 ? 9.350 -47.946 -11.158 1.00 71.44 100 SER A N 1
ATOM 786 C CA . SER A 1 100 ? 8.737 -47.651 -12.452 1.00 71.44 100 SER A CA 1
ATOM 787 C C . SER A 1 100 ? 7.789 -46.447 -12.474 1.00 71.44 100 SER A C 1
ATOM 789 O O . SER A 1 100 ? 7.505 -45.949 -13.564 1.00 71.44 100 SER A O 1
ATOM 791 N N . ARG A 1 101 ? 7.297 -45.937 -11.330 1.00 81.94 101 ARG A N 1
ATOM 792 C CA . ARG A 1 101 ? 6.281 -44.862 -11.317 1.00 81.94 101 ARG A CA 1
ATOM 793 C C . ARG A 1 101 ? 6.711 -43.653 -10.495 1.00 81.94 101 ARG A C 1
ATOM 795 O O . ARG A 1 101 ? 7.196 -43.773 -9.374 1.00 81.94 101 ARG A O 1
ATOM 802 N N . SER A 1 102 ? 6.490 -42.471 -11.065 1.00 86.81 102 SER A N 1
ATOM 803 C CA . SER A 1 102 ? 6.649 -41.218 -10.333 1.00 86.81 102 SER A CA 1
ATOM 804 C C . SER A 1 102 ? 5.593 -41.080 -9.222 1.00 86.81 102 SER A C 1
ATOM 806 O O . SER A 1 102 ? 4.480 -41.603 -9.341 1.00 86.81 102 SER A O 1
ATOM 808 N N . VAL A 1 103 ? 5.936 -40.325 -8.174 1.00 86.94 103 VAL A N 1
ATOM 809 C CA . VAL A 1 103 ? 5.053 -39.898 -7.080 1.00 86.94 103 VAL A CA 1
ATOM 810 C C . VAL A 1 103 ? 3.705 -39.351 -7.582 1.00 86.94 103 VAL A C 1
ATOM 812 O O . VAL A 1 103 ? 2.677 -39.644 -6.972 1.00 86.94 103 VAL A O 1
ATOM 815 N N . TRP A 1 104 ? 3.663 -38.639 -8.718 1.00 86.62 104 TRP A N 1
ATOM 816 C CA . TRP A 1 104 ? 2.424 -38.009 -9.210 1.00 86.62 104 TRP A CA 1
ATOM 817 C C . TRP A 1 104 ? 1.311 -39.005 -9.565 1.00 86.62 104 TR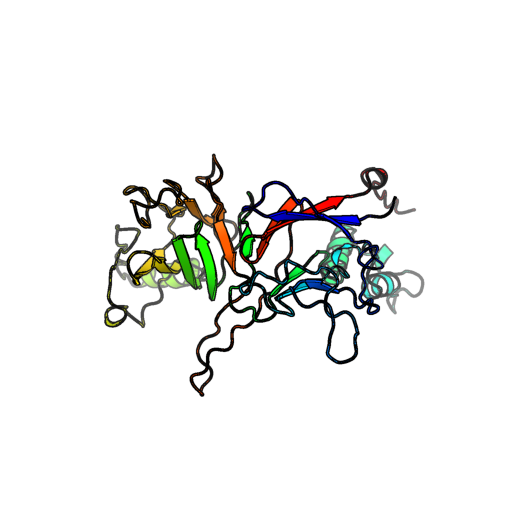P A C 1
ATOM 819 O O . TRP A 1 104 ? 0.134 -38.665 -9.479 1.00 86.62 104 TRP A O 1
ATOM 829 N N . TYR A 1 105 ? 1.647 -40.250 -9.922 1.00 86.25 105 TYR A N 1
ATOM 830 C CA . TYR A 1 105 ? 0.633 -41.266 -10.230 1.00 86.25 105 TYR A CA 1
ATOM 831 C C . TYR A 1 105 ? -0.180 -41.685 -8.997 1.00 86.25 105 TYR A C 1
ATOM 833 O O . TYR A 1 105 ? -1.333 -42.112 -9.143 1.00 86.25 105 TYR A O 1
ATOM 841 N N . ASN A 1 106 ? 0.421 -41.560 -7.810 1.00 86.56 106 ASN A N 1
ATOM 842 C CA . ASN A 1 106 ? -0.111 -42.059 -6.544 1.00 86.56 106 ASN A CA 1
ATOM 843 C C . ASN A 1 106 ? -0.728 -40.961 -5.669 1.00 86.56 106 ASN A C 1
ATOM 845 O O . ASN A 1 106 ? -1.414 -41.287 -4.705 1.00 86.56 106 ASN A O 1
ATOM 849 N N . LEU A 1 107 ? -0.492 -39.682 -5.976 1.00 89.19 107 LEU A N 1
ATOM 850 C CA . LEU A 1 107 ? -1.049 -38.578 -5.199 1.00 89.19 107 LEU A CA 1
ATOM 851 C C . LEU A 1 107 ? -2.420 -38.140 -5.734 1.00 89.19 107 LEU A C 1
ATOM 853 O O . LEU A 1 107 ? -2.590 -38.015 -6.951 1.00 89.19 107 LEU A O 1
ATOM 857 N N . PRO A 1 108 ? -3.391 -37.871 -4.841 1.00 93.19 108 PRO A N 1
ATOM 858 C CA . PRO A 1 108 ? -4.591 -37.122 -5.193 1.00 93.19 108 PRO A CA 1
ATOM 859 C C . PRO A 1 108 ? -4.231 -35.735 -5.739 1.00 93.19 108 PRO A C 1
ATOM 861 O O . PRO A 1 108 ? -3.241 -35.126 -5.319 1.00 93.19 108 PRO A O 1
ATOM 864 N N . ILE A 1 109 ? -5.044 -35.224 -6.665 1.00 88.44 109 ILE A N 1
ATOM 865 C CA . ILE A 1 109 ? -4.786 -33.942 -7.333 1.00 88.44 109 ILE A CA 1
ATOM 866 C C . ILE A 1 109 ? -4.784 -32.774 -6.340 1.00 88.44 109 ILE A C 1
ATOM 868 O O . ILE A 1 109 ? -3.992 -31.847 -6.476 1.00 88.44 109 ILE A O 1
ATOM 872 N N . GLU A 1 110 ? -5.600 -32.857 -5.296 1.00 92.19 110 GLU A N 1
ATOM 873 C CA . GLU A 1 110 ? -5.712 -31.871 -4.225 1.00 92.19 110 GLU A CA 1
ATOM 874 C C . GLU A 1 110 ? -4.384 -31.731 -3.474 1.00 92.19 110 GLU A C 1
ATOM 876 O O . GLU A 1 110 ? -3.923 -30.622 -3.212 1.00 92.19 110 GLU A O 1
ATOM 881 N N . ILE A 1 111 ? -3.711 -32.855 -3.205 1.00 93.38 111 ILE A N 1
ATOM 882 C CA . ILE A 1 111 ? -2.390 -32.860 -2.568 1.00 93.38 111 ILE A CA 1
ATOM 883 C C . ILE A 1 111 ? -1.343 -32.267 -3.510 1.00 93.38 111 ILE A C 1
ATOM 885 O O . ILE A 1 111 ? -0.499 -31.486 -3.075 1.00 93.38 111 ILE A O 1
ATOM 889 N N . CYS A 1 112 ? -1.408 -32.574 -4.808 1.00 90.94 112 CYS A N 1
ATOM 890 C CA . CYS A 1 112 ? -0.527 -31.944 -5.789 1.00 90.94 112 CYS A CA 1
ATOM 891 C C . CYS A 1 112 ? -0.720 -30.423 -5.849 1.00 90.94 112 CYS A C 1
ATOM 893 O O . CYS A 1 112 ? 0.275 -29.712 -5.951 1.00 90.94 112 CYS A O 1
ATOM 895 N N . ILE A 1 113 ? -1.957 -29.923 -5.751 1.00 88.12 113 ILE A N 1
ATOM 896 C CA . ILE A 1 113 ? -2.249 -28.482 -5.703 1.00 88.12 113 ILE A CA 1
ATOM 897 C C . ILE A 1 113 ? -1.663 -27.854 -4.435 1.00 88.12 113 ILE A C 1
ATOM 899 O O . ILE A 1 113 ? -1.006 -26.823 -4.528 1.00 88.12 113 ILE A O 1
ATOM 903 N N . LEU A 1 114 ? -1.821 -28.487 -3.268 1.00 91.81 114 LEU A N 1
ATOM 904 C CA . LEU A 1 114 ? -1.235 -27.985 -2.018 1.00 91.81 114 LEU A CA 1
ATOM 905 C C . LEU A 1 114 ? 0.296 -27.928 -2.078 1.00 91.81 114 LEU A C 1
ATOM 907 O O . LEU A 1 114 ? 0.898 -26.934 -1.680 1.00 91.81 114 LEU A O 1
ATOM 911 N N . ILE A 1 115 ? 0.935 -28.970 -2.614 1.00 92.44 115 ILE A N 1
ATOM 912 C CA . ILE A 1 115 ? 2.394 -29.011 -2.780 1.00 92.44 115 ILE A CA 1
ATOM 913 C C . ILE A 1 115 ? 2.846 -27.986 -3.827 1.00 92.44 115 ILE A C 1
ATOM 915 O O . ILE A 1 115 ? 3.881 -27.345 -3.653 1.00 92.44 115 ILE A O 1
ATOM 919 N N . PHE A 1 116 ? 2.074 -27.801 -4.901 1.00 90.69 116 PHE A N 1
ATOM 920 C CA . PHE A 1 116 ? 2.336 -26.758 -5.887 1.00 90.69 116 PHE A CA 1
ATOM 921 C C . PHE A 1 116 ? 2.308 -25.380 -5.237 1.00 90.69 116 PHE A C 1
ATOM 923 O O . PHE A 1 116 ? 3.295 -24.666 -5.348 1.00 90.69 116 PHE A O 1
ATOM 930 N N . GLU A 1 117 ? 1.233 -25.032 -4.526 1.00 87.31 117 GLU A N 1
ATOM 931 C CA . GLU A 1 117 ? 1.102 -23.746 -3.833 1.00 87.31 117 GLU A CA 1
ATOM 932 C C . GLU A 1 117 ? 2.188 -23.554 -2.763 1.00 87.31 117 GLU A C 1
ATOM 934 O O . GLU A 1 117 ? 2.656 -22.437 -2.574 1.00 87.31 117 GLU A O 1
ATOM 939 N N . PHE A 1 118 ? 2.673 -24.630 -2.133 1.00 91.19 118 PHE A N 1
ATOM 940 C CA . PHE A 1 118 ? 3.823 -24.570 -1.226 1.00 91.19 118 PHE A CA 1
ATOM 941 C C . PHE A 1 118 ? 5.136 -24.189 -1.935 1.00 91.19 118 PHE A C 1
ATOM 943 O O . PHE A 1 118 ? 5.922 -23.406 -1.408 1.00 91.19 118 PHE A O 1
ATOM 950 N N . PHE A 1 119 ? 5.396 -24.738 -3.127 1.00 88.81 119 PHE A N 1
ATOM 951 C CA . PHE A 1 119 ? 6.600 -24.417 -3.908 1.00 88.81 119 PHE A CA 1
ATOM 952 C C . PHE A 1 119 ? 6.470 -23.153 -4.758 1.00 88.81 119 PHE A C 1
ATOM 954 O O . PHE A 1 119 ? 7.476 -22.644 -5.261 1.00 88.81 119 PHE A O 1
ATOM 961 N N . LYS A 1 120 ? 5.244 -22.695 -4.993 1.00 86.50 120 LYS A N 1
ATOM 962 C CA . LYS A 1 120 ? 4.944 -21.553 -5.841 1.00 86.50 120 LYS A CA 1
ATOM 963 C C . LYS A 1 120 ? 5.469 -20.293 -5.175 1.00 86.50 120 LYS A C 1
ATOM 965 O O . LYS A 1 120 ? 5.064 -19.926 -4.076 1.00 86.50 120 LYS A O 1
ATOM 970 N N . GLU A 1 121 ? 6.377 -19.614 -5.866 1.00 84.38 121 GLU A N 1
ATOM 971 C CA . GLU A 1 121 ? 6.775 -18.275 -5.456 1.00 84.38 121 GLU A CA 1
ATOM 972 C C . GLU A 1 121 ? 5.539 -17.363 -5.467 1.00 84.38 121 GLU A C 1
ATOM 974 O O . GLU A 1 121 ? 4.727 -17.462 -6.393 1.00 84.38 121 GLU A O 1
ATOM 979 N N . PRO A 1 122 ? 5.390 -16.460 -4.485 1.00 81.06 122 PRO A N 1
ATOM 980 C CA . PRO A 1 122 ? 4.324 -15.472 -4.500 1.00 81.06 122 PRO A CA 1
ATOM 981 C C . PRO A 1 122 ? 4.316 -14.723 -5.836 1.00 81.06 122 PRO A C 1
ATOM 983 O O . PRO A 1 122 ? 5.286 -14.054 -6.193 1.00 81.06 122 PRO A O 1
ATOM 986 N N . THR A 1 123 ? 3.231 -14.862 -6.596 1.00 85.19 123 THR A N 1
ATOM 987 C CA . THR A 1 123 ? 3.063 -14.161 -7.870 1.00 85.19 123 THR A CA 1
ATOM 988 C C . THR A 1 123 ? 2.410 -12.816 -7.608 1.00 85.19 123 THR A C 1
ATOM 990 O O . THR A 1 123 ? 1.303 -12.763 -7.068 1.00 85.19 123 THR A O 1
ATOM 993 N N . GLY A 1 124 ? 3.066 -11.730 -7.998 1.00 90.56 124 GLY A N 1
ATOM 994 C CA . GLY A 1 124 ? 2.534 -10.392 -7.783 1.00 90.56 124 GLY A CA 1
ATOM 995 C C . GLY A 1 124 ? 3.507 -9.293 -8.169 1.00 90.56 124 GLY A C 1
ATOM 996 O O . GLY A 1 124 ? 4.704 -9.519 -8.344 1.00 90.56 124 GLY A O 1
ATOM 997 N N . PHE A 1 125 ? 2.971 -8.088 -8.301 1.00 93.81 125 PHE A N 1
ATOM 998 C CA . PHE A 1 125 ? 3.765 -6.870 -8.388 1.00 93.81 125 PHE A CA 1
ATOM 999 C C . PHE A 1 125 ? 3.905 -6.307 -6.987 1.00 93.81 125 PHE A C 1
ATOM 1001 O O . PHE A 1 125 ? 2.935 -6.326 -6.233 1.00 93.81 125 PHE A O 1
ATOM 1008 N N . TYR A 1 126 ? 5.087 -5.819 -6.630 1.00 94.94 126 TYR A N 1
ATOM 1009 C CA . TYR A 1 126 ? 5.319 -5.328 -5.279 1.00 94.94 126 TYR A CA 1
ATOM 1010 C C . TYR A 1 126 ? 5.945 -3.948 -5.292 1.00 94.94 126 TYR A C 1
ATOM 1012 O O . TYR A 1 126 ? 6.965 -3.751 -5.943 1.00 94.94 126 TYR A O 1
ATOM 1020 N N . ALA A 1 127 ? 5.373 -3.017 -4.540 1.00 95.81 127 ALA A N 1
ATOM 1021 C CA . ALA A 1 127 ? 5.951 -1.699 -4.337 1.00 95.81 127 ALA A CA 1
ATOM 1022 C C . ALA A 1 127 ? 6.720 -1.643 -3.017 1.00 95.81 127 ALA A C 1
ATOM 1024 O O . ALA A 1 127 ? 6.332 -2.265 -2.023 1.00 95.81 127 ALA A O 1
ATOM 1025 N N . LYS A 1 128 ? 7.805 -0.873 -3.014 1.00 95.19 128 LYS A N 1
ATOM 1026 C CA . LYS A 1 12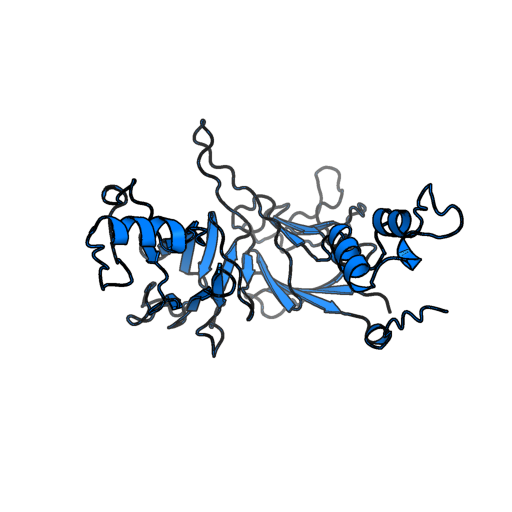8 ? 8.643 -0.631 -1.845 1.00 95.19 128 LYS A CA 1
ATOM 1027 C C . LYS A 1 128 ? 9.157 0.802 -1.868 1.00 95.19 128 LYS A C 1
ATOM 1029 O O . LYS A 1 128 ? 9.742 1.239 -2.854 1.00 95.19 128 LYS A O 1
ATOM 1034 N N . ASP A 1 129 ? 8.986 1.522 -0.769 1.00 95.56 129 ASP A N 1
ATOM 1035 C CA . ASP A 1 129 ? 9.589 2.845 -0.602 1.00 95.56 129 ASP A CA 1
ATOM 1036 C C . ASP A 1 129 ? 11.114 2.743 -0.346 1.00 95.56 129 ASP A C 1
ATOM 1038 O O . ASP A 1 129 ? 11.595 1.776 0.250 1.00 95.56 129 ASP A O 1
ATOM 1042 N N . LEU A 1 130 ? 11.906 3.720 -0.796 1.00 94.50 130 LEU A N 1
ATOM 1043 C CA . LEU A 1 130 ? 13.368 3.740 -0.621 1.00 94.50 130 LEU A CA 1
ATOM 1044 C C . LEU A 1 130 ? 13.855 4.689 0.488 1.00 94.50 130 LEU A C 1
ATOM 1046 O O . LEU A 1 130 ? 14.964 5.216 0.418 1.00 94.50 130 LEU A O 1
ATOM 1050 N N . GLY A 1 131 ? 13.041 4.912 1.520 1.00 88.81 131 GLY A N 1
ATOM 1051 C CA . GLY A 1 131 ? 13.324 5.898 2.564 1.00 88.81 131 GLY A CA 1
ATOM 1052 C C . GLY A 1 131 ? 13.123 7.323 2.055 1.00 88.81 131 GLY A C 1
ATOM 1053 O O . GLY A 1 131 ? 13.916 8.217 2.353 1.00 88.81 131 GLY A O 1
ATOM 1054 N N . SER A 1 132 ? 12.098 7.530 1.226 1.00 92.00 132 SER A N 1
ATOM 1055 C CA . SER A 1 132 ? 11.741 8.854 0.730 1.00 92.00 132 SER A CA 1
ATOM 1056 C C . SER A 1 132 ? 11.402 9.817 1.879 1.00 92.00 132 SER A C 1
ATOM 1058 O O . SER A 1 132 ? 10.966 9.412 2.950 1.00 92.00 132 SER A O 1
ATOM 1060 N N . LYS A 1 133 ? 11.602 11.125 1.699 1.00 89.31 133 LYS A N 1
ATOM 1061 C CA . LYS A 1 133 ? 11.334 12.078 2.794 1.00 89.31 133 LYS A CA 1
ATOM 1062 C C . LYS A 1 133 ? 9.840 12.188 3.133 1.00 89.31 133 LYS A C 1
ATOM 1064 O O . LYS A 1 133 ? 9.498 12.465 4.276 1.00 89.31 133 LYS A O 1
ATOM 1069 N N . PHE A 1 134 ? 8.979 12.005 2.134 1.00 90.50 134 PHE A N 1
ATOM 1070 C CA . PHE A 1 134 ? 7.538 12.244 2.236 1.00 90.50 134 PHE A CA 1
ATOM 1071 C C . PHE A 1 134 ? 6.699 10.964 2.157 1.00 90.50 134 PHE A C 1
ATOM 1073 O O . PHE A 1 134 ? 5.481 11.048 2.251 1.00 90.50 134 PHE A O 1
ATOM 1080 N N . GLY A 1 135 ? 7.336 9.799 2.021 1.00 93.19 135 GLY A N 1
ATOM 1081 C CA . GLY A 1 135 ? 6.667 8.510 1.911 1.00 93.19 135 GLY A CA 1
ATOM 1082 C C . GLY A 1 135 ? 6.088 8.228 0.524 1.00 93.19 135 GLY A C 1
ATOM 1083 O O . GLY A 1 135 ? 5.794 9.125 -0.268 1.00 93.19 135 GLY A O 1
ATOM 1084 N N . THR A 1 136 ? 5.884 6.939 0.271 1.00 95.56 136 THR A N 1
ATOM 1085 C CA . THR A 1 136 ? 5.098 6.414 -0.848 1.00 95.56 136 THR A CA 1
ATOM 1086 C C . THR A 1 136 ? 3.807 5.858 -0.279 1.00 95.56 136 THR A C 1
ATOM 1088 O O . THR A 1 136 ? 3.854 5.075 0.673 1.00 95.56 136 THR A O 1
ATOM 1091 N N . PHE A 1 137 ? 2.666 6.216 -0.863 1.00 95.75 137 PHE A N 1
ATOM 1092 C CA . PHE A 1 137 ? 1.372 5.781 -0.352 1.00 95.75 137 PHE A CA 1
ATOM 1093 C C . PHE A 1 137 ? 0.597 4.951 -1.365 1.00 95.75 137 PHE A C 1
ATOM 1095 O O . PHE A 1 137 ? 0.634 5.243 -2.553 1.00 95.75 137 PHE A O 1
ATOM 1102 N N . ILE A 1 138 ? -0.156 3.957 -0.903 1.00 96.25 138 ILE A N 1
ATOM 1103 C CA . ILE A 1 138 ? -1.042 3.136 -1.732 1.00 96.25 138 ILE A CA 1
ATOM 1104 C C . ILE A 1 138 ? -2.477 3.325 -1.268 1.00 96.25 138 ILE A C 1
ATOM 1106 O O . ILE A 1 138 ? -2.770 3.205 -0.080 1.00 96.25 138 ILE A O 1
ATOM 1110 N N . ARG A 1 139 ? -3.379 3.618 -2.202 1.00 96.12 139 ARG A N 1
ATOM 1111 C CA . ARG A 1 139 ? -4.801 3.748 -1.903 1.00 96.12 139 ARG A CA 1
ATOM 1112 C C . ARG A 1 139 ? -5.384 2.399 -1.510 1.00 96.12 139 ARG A C 1
ATOM 1114 O O . ARG A 1 139 ? -5.140 1.387 -2.167 1.00 96.12 139 ARG A O 1
ATOM 1121 N N . ILE A 1 140 ? -6.186 2.401 -0.457 1.00 95.25 140 ILE A N 1
ATOM 1122 C CA . ILE A 1 140 ? -6.868 1.204 0.023 1.00 95.25 140 ILE A CA 1
ATOM 1123 C C . ILE A 1 140 ? -8.045 0.903 -0.903 1.00 95.25 140 ILE A C 1
ATOM 1125 O O . ILE A 1 140 ? -8.845 1.784 -1.216 1.00 95.25 140 ILE A O 1
ATOM 1129 N N . GLY A 1 141 ? -8.094 -0.337 -1.387 1.00 92.00 141 GLY A N 1
ATOM 1130 C CA . GLY A 1 141 ? -9.148 -0.820 -2.273 1.00 92.00 141 GLY A CA 1
ATOM 1131 C C . GLY A 1 141 ? -10.390 -1.299 -1.522 1.00 92.00 141 GLY A C 1
ATOM 1132 O O . GLY A 1 141 ? -10.447 -1.280 -0.294 1.00 92.00 141 GLY A O 1
ATOM 1133 N N . ASP A 1 142 ? -11.361 -1.788 -2.289 1.00 90.44 142 ASP A N 1
ATOM 1134 C CA . ASP A 1 142 ? -12.665 -2.241 -1.781 1.00 90.44 142 ASP A CA 1
ATOM 1135 C C . ASP A 1 142 ? -12.556 -3.458 -0.846 1.00 90.44 142 ASP A C 1
ATOM 1137 O O . ASP A 1 142 ? -13.295 -3.574 0.124 1.00 90.44 142 ASP A O 1
ATOM 1141 N N . GLU A 1 143 ? -11.583 -4.340 -1.087 1.00 92.00 143 GLU A N 1
ATOM 1142 C CA . GLU A 1 143 ? -11.321 -5.519 -0.242 1.00 92.00 143 GLU A CA 1
ATOM 1143 C C . GLU A 1 143 ? -10.671 -5.169 1.112 1.00 92.00 143 GLU A C 1
ATOM 1145 O O . GLU A 1 143 ? -10.518 -6.029 1.991 1.00 92.00 143 GLU A O 1
ATOM 1150 N N . GLY A 1 144 ? -10.278 -3.903 1.278 1.00 93.81 144 GLY A N 1
ATOM 1151 C CA . GLY A 1 144 ? -9.536 -3.409 2.424 1.00 93.81 144 GLY A CA 1
ATOM 1152 C C . GLY A 1 144 ? -8.097 -3.916 2.493 1.00 93.81 144 GLY A C 1
ATOM 1153 O O . GLY A 1 144 ? -7.564 -4.535 1.572 1.00 93.81 144 GLY A O 1
ATOM 1154 N N . VAL A 1 145 ? -7.445 -3.628 3.615 1.00 94.69 145 VAL A N 1
ATOM 1155 C CA . VAL A 1 145 ? -6.097 -4.103 3.934 1.00 94.69 145 VAL A CA 1
ATOM 1156 C C . VAL A 1 145 ? -6.072 -4.735 5.316 1.00 94.69 145 VAL A C 1
ATOM 1158 O O . VAL A 1 145 ? -6.623 -4.176 6.263 1.00 94.69 145 VAL A O 1
ATOM 1161 N N . VAL A 1 146 ? -5.409 -5.886 5.437 1.00 94.94 146 VAL A N 1
ATOM 1162 C CA . VAL A 1 146 ? -5.157 -6.526 6.733 1.00 94.94 146 VAL A CA 1
ATOM 1163 C C . VAL A 1 146 ? -4.152 -5.679 7.511 1.00 94.94 146 VAL A C 1
ATOM 1165 O O . VAL A 1 146 ? -3.021 -5.467 7.067 1.00 94.94 146 VAL A O 1
ATOM 1168 N N . LEU A 1 147 ? -4.576 -5.167 8.662 1.00 94.25 147 LEU A N 1
ATOM 1169 C CA . LEU A 1 147 ? -3.808 -4.232 9.481 1.00 94.25 147 LEU A CA 1
ATOM 1170 C C . LEU A 1 147 ? -2.728 -4.946 10.255 1.00 94.25 147 LEU A C 1
ATOM 1172 O O . LEU A 1 147 ? -3.045 -5.933 10.897 1.00 94.25 147 LEU A O 1
ATOM 1176 N N . LYS A 1 148 ? -1.506 -4.413 10.293 1.00 92.50 148 LYS A N 1
ATOM 1177 C CA . LYS A 1 148 ? -0.417 -4.903 11.153 1.00 92.50 148 LYS A CA 1
ATOM 1178 C C . LYS A 1 148 ? 0.109 -3.778 12.039 1.00 92.50 148 LYS A C 1
ATOM 1180 O O . LYS A 1 148 ? -0.064 -2.602 11.718 1.00 92.50 148 LYS A O 1
ATOM 1185 N N . SER A 1 149 ? 0.795 -4.143 13.120 1.00 90.62 149 SER A N 1
ATOM 1186 C CA . SER A 1 149 ? 1.532 -3.184 13.944 1.00 90.62 149 SER A CA 1
ATOM 1187 C C . SER A 1 149 ? 2.511 -2.373 13.092 1.00 90.62 149 SER A C 1
ATOM 1189 O O . SER A 1 149 ? 3.136 -2.893 12.163 1.00 90.62 149 SER A O 1
ATOM 1191 N N . ASN A 1 150 ? 2.667 -1.106 13.450 1.00 89.88 150 ASN A N 1
ATOM 1192 C CA . ASN A 1 150 ? 3.476 -0.084 12.788 1.00 89.88 150 ASN A CA 1
ATOM 1193 C C . ASN A 1 150 ? 2.998 0.352 11.394 1.00 89.88 150 ASN A C 1
ATOM 1195 O O . ASN A 1 150 ? 3.733 1.049 10.693 1.00 89.88 150 ASN A O 1
ATOM 1199 N N . TYR A 1 151 ? 1.789 -0.021 10.967 1.00 93.38 151 TYR A N 1
ATOM 1200 C CA . TYR A 1 151 ? 1.230 0.515 9.725 1.00 93.38 151 TYR A CA 1
ATOM 1201 C C . TYR A 1 151 ? 0.852 1.984 9.901 1.00 93.38 151 TYR A C 1
ATOM 1203 O O . TYR A 1 151 ? 0.106 2.331 10.812 1.00 93.38 151 TYR A O 1
ATOM 1211 N N . GLY A 1 152 ? 1.361 2.838 9.015 1.00 93.56 152 GLY A N 1
ATOM 1212 C CA . GLY A 1 152 ? 0.991 4.246 8.925 1.00 93.56 152 GLY A CA 1
ATOM 1213 C C . GLY A 1 152 ? 0.003 4.479 7.791 1.00 93.56 152 GLY A C 1
ATOM 1214 O O . GLY A 1 152 ? 0.101 3.867 6.731 1.00 93.56 152 GLY A O 1
ATOM 1215 N N . PHE A 1 153 ? -0.926 5.396 7.993 1.00 95.50 153 PHE A N 1
ATOM 1216 C CA . PHE A 1 153 ? -1.974 5.740 7.052 1.00 95.50 153 PHE A CA 1
ATOM 1217 C C . PHE A 1 153 ? -2.136 7.248 6.973 1.00 95.50 153 PHE A C 1
ATOM 1219 O O . PHE A 1 153 ? -1.882 7.970 7.936 1.00 95.50 153 PHE A O 1
ATOM 1226 N N . ARG A 1 154 ? -2.616 7.713 5.826 1.00 94.62 154 ARG A N 1
ATOM 1227 C CA . ARG A 1 154 ? -2.965 9.101 5.578 1.00 94.62 154 ARG A CA 1
ATOM 1228 C C . ARG A 1 154 ? -4.416 9.198 5.129 1.00 94.62 154 ARG A C 1
ATOM 1230 O O . ARG A 1 154 ? -4.859 8.486 4.226 1.00 94.62 154 ARG A O 1
ATOM 1237 N N . ILE A 1 155 ? -5.151 10.074 5.798 1.00 91.81 155 ILE A N 1
ATOM 1238 C CA . ILE A 1 155 ? -6.558 10.368 5.55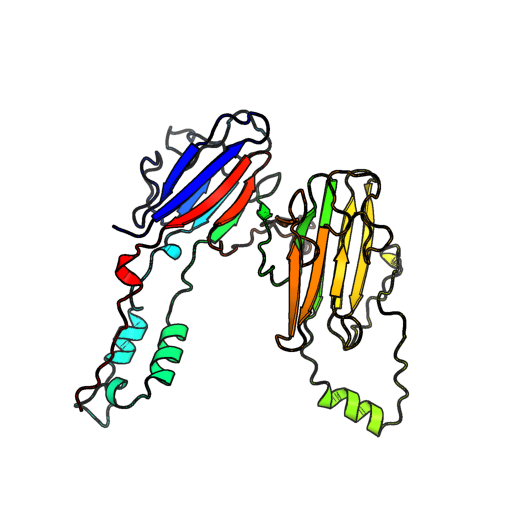6 1.00 91.81 155 ILE A CA 1
ATOM 1239 C C . ILE A 1 155 ? -6.617 11.707 4.823 1.00 91.81 155 ILE A C 1
ATOM 1241 O O . ILE A 1 155 ? -6.332 12.762 5.392 1.00 91.81 155 ILE A O 1
ATOM 1245 N N . GLY A 1 156 ? -6.940 11.651 3.528 1.00 83.75 156 GLY A N 1
ATOM 1246 C CA . GLY A 1 156 ? -6.886 12.822 2.655 1.00 83.75 156 GLY A CA 1
ATOM 1247 C C . GLY A 1 156 ? -5.499 13.481 2.649 1.00 83.75 156 GLY A C 1
ATOM 1248 O O . GLY A 1 156 ? -4.481 12.840 2.363 1.00 83.75 156 GLY A O 1
ATOM 1249 N N . GLU A 1 157 ? -5.461 14.778 2.947 1.00 83.75 157 GLU A N 1
ATOM 1250 C CA . GLU A 1 157 ? -4.218 15.553 3.060 1.00 83.75 157 GLU A CA 1
ATOM 1251 C C . GLU A 1 157 ? -3.930 16.055 4.477 1.00 83.75 157 GLU A C 1
ATOM 1253 O O . GLU A 1 157 ? -2.798 16.466 4.709 1.00 83.75 157 GLU A O 1
ATOM 1258 N N . SER A 1 158 ? -4.897 15.986 5.399 1.00 86.88 158 SER A N 1
ATOM 1259 C CA . SER A 1 158 ? -4.874 16.727 6.670 1.00 86.88 158 SER A CA 1
ATOM 1260 C C . SER A 1 158 ? -4.628 15.886 7.921 1.00 86.88 158 SER A C 1
ATOM 1262 O O . SER A 1 158 ? -4.456 16.449 8.997 1.00 86.88 158 SER A O 1
ATOM 1264 N N . ALA A 1 159 ? -4.678 14.558 7.826 1.00 91.25 159 ALA A N 1
ATOM 1265 C CA . ALA A 1 159 ? -4.509 13.706 8.995 1.00 91.25 159 ALA A CA 1
ATOM 1266 C C . ALA A 1 159 ? -3.726 12.438 8.673 1.00 91.25 159 ALA A C 1
ATOM 1268 O O . ALA A 1 159 ? -3.845 11.850 7.593 1.00 91.25 159 ALA A O 1
ATOM 1269 N N . GLU A 1 160 ? -2.967 11.986 9.660 1.00 93.50 160 GLU A N 1
ATOM 1270 C CA . GLU A 1 160 ? -2.234 10.731 9.630 1.00 93.50 160 GLU A CA 1
ATOM 1271 C C . GLU A 1 160 ? -2.662 9.883 10.822 1.00 93.50 160 GLU A C 1
ATOM 1273 O O . GLU A 1 160 ? -2.883 10.393 11.920 1.00 93.50 160 GLU A O 1
ATOM 1278 N N . PHE A 1 161 ? -2.779 8.573 10.631 1.00 93.88 161 PHE A N 1
ATOM 1279 C CA . PHE A 1 161 ? -2.936 7.662 11.757 1.00 93.88 161 PHE A CA 1
ATOM 1280 C C . PHE A 1 161 ? -1.999 6.471 11.640 1.00 93.88 161 PHE A C 1
ATOM 1282 O O . PHE A 1 161 ? -1.562 6.097 10.557 1.00 93.88 161 PHE A O 1
ATOM 1289 N N . SER A 1 162 ? -1.622 5.900 12.775 1.00 94.00 162 SER A N 1
ATOM 1290 C CA . SER A 1 162 ? -0.688 4.783 12.861 1.00 94.00 162 SER A CA 1
ATOM 1291 C C . SER A 1 162 ? -1.262 3.700 13.760 1.00 94.00 162 SER A C 1
ATOM 1293 O O . SER A 1 162 ? -1.749 4.002 14.846 1.00 94.00 162 SER A O 1
ATOM 1295 N N . ILE A 1 163 ? -1.164 2.449 13.322 1.00 94.44 163 ILE A N 1
ATOM 1296 C CA . ILE A 1 163 ? -1.408 1.274 14.156 1.00 94.44 163 ILE A CA 1
ATOM 1297 C C . ILE A 1 163 ? -0.124 1.010 14.924 1.00 94.44 163 ILE A C 1
ATOM 1299 O O . ILE A 1 163 ? 0.907 0.740 14.318 1.00 94.44 163 ILE A O 1
ATOM 1303 N N . LEU A 1 164 ? -0.163 1.124 16.239 1.00 90.94 164 LEU A N 1
ATOM 1304 C CA . LEU A 1 164 ? 0.998 0.940 17.101 1.00 90.94 164 LEU A CA 1
ATOM 1305 C C . LEU A 1 164 ? 1.139 -0.529 17.481 1.00 90.94 164 LEU A C 1
ATOM 1307 O O . LEU A 1 164 ? 2.154 -1.156 17.191 1.00 90.94 164 LEU A O 1
ATOM 1311 N N . GLU A 1 165 ? 0.066 -1.094 18.024 1.00 90.94 165 GLU A N 1
ATOM 1312 C CA . GLU A 1 165 ? -0.054 -2.511 18.334 1.00 90.94 165 GLU A CA 1
ATOM 1313 C C . GLU A 1 165 ? -1.312 -3.056 17.657 1.00 90.94 165 GLU A C 1
ATOM 1315 O O . GLU A 1 165 ? -2.361 -2.412 17.623 1.00 90.94 165 GLU A O 1
ATOM 1320 N N . CYS A 1 166 ? -1.185 -4.242 17.073 1.00 91.62 166 CYS A N 1
ATOM 1321 C CA . CYS A 1 166 ? -2.286 -4.991 16.501 1.00 91.62 166 CYS A CA 1
ATOM 1322 C C . CYS A 1 166 ? -2.281 -6.387 17.105 1.00 91.62 166 CYS A C 1
ATOM 1324 O O . CYS A 1 166 ? -1.333 -7.154 16.914 1.00 91.62 166 CYS A O 1
ATOM 1326 N N . GLN A 1 167 ? -3.352 -6.714 17.818 1.00 90.44 167 GLN A N 1
ATOM 1327 C CA . GLN A 1 167 ? -3.557 -8.021 18.404 1.00 90.44 167 GLN A CA 1
ATOM 1328 C C . GLN A 1 167 ? -4.806 -8.655 17.794 1.00 90.44 167 GLN A C 1
ATOM 1330 O O . GLN A 1 167 ? -5.933 -8.210 17.997 1.00 90.44 167 GLN A O 1
ATOM 1335 N N . TYR A 1 168 ? -4.594 -9.740 17.056 1.00 84.88 168 TYR A N 1
ATOM 1336 C CA . TYR A 1 168 ? -5.653 -10.501 16.387 1.00 84.88 168 TYR A CA 1
ATOM 1337 C C . TYR A 1 168 ? -6.344 -11.530 17.289 1.00 84.88 168 TYR A C 1
ATOM 1339 O O . TYR A 1 168 ? -7.350 -12.108 16.901 1.00 84.88 168 TYR A O 1
ATOM 1347 N N . THR A 1 169 ? -5.794 -11.727 18.490 1.00 72.56 169 THR A N 1
ATOM 1348 C CA . THR A 1 169 ? -5.977 -12.861 19.408 1.00 72.56 169 THR A CA 1
ATOM 1349 C C . THR A 1 169 ? -5.653 -14.237 18.843 1.00 72.56 169 THR A C 1
ATOM 1351 O O . THR A 1 169 ? -6.107 -14.643 17.787 1.00 72.56 169 THR A O 1
ATOM 1354 N N . HIS A 1 170 ? -4.902 -14.975 19.655 1.00 55.62 170 HIS A N 1
ATOM 1355 C CA . HIS A 1 170 ? -4.727 -16.419 19.587 1.00 55.62 170 HIS A CA 1
ATOM 1356 C C . HIS A 1 170 ? -4.894 -16.972 21.008 1.00 55.62 170 HIS A C 1
ATOM 1358 O O . HIS A 1 170 ? -4.034 -17.676 21.531 1.00 55.62 170 HIS A O 1
ATOM 1364 N N . ILE A 1 171 ? -5.951 -16.549 21.701 1.00 51.22 171 ILE A N 1
ATOM 1365 C CA . ILE A 1 171 ? -6.284 -17.128 22.998 1.00 51.22 171 ILE A CA 1
ATOM 1366 C C . ILE A 1 171 ? -7.380 -18.135 22.708 1.00 51.22 171 ILE A C 1
ATOM 1368 O O . ILE A 1 171 ? -8.485 -17.752 22.334 1.00 51.22 171 ILE A O 1
ATOM 1372 N N . ASP A 1 172 ? -7.045 -19.416 22.859 1.00 52.00 172 ASP A N 1
ATOM 1373 C CA . ASP A 1 172 ? -8.019 -20.473 23.103 1.00 52.00 172 ASP A CA 1
ATOM 1374 C C . ASP A 1 172 ? -8.914 -19.999 24.257 1.00 52.00 172 ASP A C 1
ATOM 1376 O O . ASP A 1 172 ? -8.589 -20.154 25.439 1.00 52.00 172 ASP A O 1
ATOM 1380 N N . TYR A 1 173 ? -10.031 -19.347 23.921 1.00 49.75 173 TYR A N 1
ATOM 1381 C CA . TYR A 1 173 ? -11.044 -18.920 24.886 1.00 49.75 173 TYR A CA 1
ATOM 1382 C C . TYR A 1 173 ? -11.483 -20.110 25.741 1.00 49.75 173 TYR A C 1
ATOM 1384 O O . TYR A 1 173 ? -11.829 -19.950 26.906 1.00 49.75 173 TYR A O 1
ATOM 1392 N N . THR A 1 174 ? -11.376 -21.320 25.199 1.00 53.41 174 THR A N 1
ATOM 1393 C CA . THR A 1 174 ? -11.642 -22.579 25.881 1.00 53.41 174 THR A CA 1
ATOM 1394 C C . THR A 1 174 ? -10.762 -22.827 27.107 1.00 53.41 174 THR A C 1
ATOM 1396 O O . THR A 1 174 ? -11.236 -23.464 28.039 1.00 53.41 174 THR A O 1
ATOM 1399 N N . ASP A 1 175 ? -9.527 -22.324 27.193 1.00 52.34 175 ASP A N 1
ATOM 1400 C CA . ASP A 1 175 ? -8.636 -22.765 28.276 1.00 52.34 175 ASP A CA 1
ATOM 1401 C C . ASP A 1 175 ? -8.603 -21.805 29.482 1.00 52.34 175 ASP A C 1
ATOM 1403 O O . ASP A 1 175 ? -8.642 -22.244 30.630 1.00 52.34 175 ASP A O 1
ATOM 1407 N N . ARG A 1 176 ? -8.615 -20.477 29.282 1.00 52.22 176 ARG A N 1
ATOM 1408 C CA . ARG A 1 176 ? -8.670 -19.519 30.415 1.00 52.22 176 ARG A CA 1
ATOM 1409 C C . ARG A 1 176 ? -10.083 -19.224 30.907 1.00 52.22 176 ARG A C 1
ATOM 1411 O O . ARG A 1 176 ? -10.276 -19.126 32.116 1.00 52.22 176 ARG A O 1
ATOM 1418 N N . PHE A 1 177 ? -11.065 -19.109 30.013 1.00 51.16 177 PHE A N 1
ATOM 1419 C CA . PHE A 1 177 ? -12.446 -18.808 30.406 1.00 51.16 177 PHE A CA 1
ATOM 1420 C C . PHE A 1 177 ? -13.041 -19.951 31.240 1.00 51.16 177 PHE A C 1
ATOM 1422 O O . PHE A 1 177 ? -13.604 -19.711 32.308 1.00 51.16 177 PHE A O 1
ATOM 1429 N N . PHE A 1 178 ? -12.822 -21.208 30.831 1.00 53.47 178 PHE A N 1
ATOM 1430 C CA . PHE A 1 178 ? -13.277 -22.366 31.604 1.00 53.47 178 PHE A CA 1
ATOM 1431 C C . PHE A 1 178 ? -12.522 -22.522 32.929 1.00 53.47 178 PHE A C 1
ATOM 1433 O O . PHE A 1 178 ? -13.147 -22.879 33.928 1.00 53.47 178 PHE A O 1
ATOM 1440 N N . ARG A 1 179 ? -11.219 -22.199 32.991 1.00 55.53 179 ARG A N 1
ATOM 1441 C CA . ARG A 1 179 ? -10.453 -22.194 34.255 1.00 55.53 179 ARG A CA 1
ATOM 1442 C C . ARG A 1 179 ? -10.912 -21.101 35.231 1.00 55.53 179 ARG A C 1
ATOM 1444 O O . ARG A 1 179 ? -10.918 -21.349 36.432 1.00 55.53 179 ARG A O 1
ATOM 1451 N N . GLY A 1 180 ? -11.317 -19.927 34.741 1.00 57.22 180 GLY A N 1
ATOM 1452 C CA . GLY A 1 180 ? -11.865 -18.843 35.570 1.00 57.22 180 GLY A CA 1
ATOM 1453 C C . GLY A 1 180 ? -13.258 -19.164 36.122 1.00 57.22 180 GLY A C 1
ATOM 1454 O O . GLY A 1 180 ? -13.505 -19.012 37.319 1.00 57.22 180 GLY A O 1
ATOM 1455 N N . ILE A 1 181 ? -14.144 -19.722 35.284 1.00 52.41 181 ILE A N 1
ATOM 1456 C CA . ILE A 1 181 ? -15.483 -20.173 35.708 1.00 52.41 181 ILE A CA 1
ATOM 1457 C C . ILE A 1 181 ? -15.387 -21.301 36.739 1.00 52.41 181 ILE A C 1
ATOM 1459 O O . ILE A 1 181 ? -16.091 -21.272 37.747 1.00 52.41 181 ILE A O 1
ATOM 1463 N N . SER A 1 182 ? -14.485 -22.267 36.541 1.00 55.06 182 SER A N 1
ATOM 1464 C CA . SER A 1 182 ? -14.290 -23.361 37.506 1.00 55.06 182 SER A CA 1
ATOM 1465 C C . SER A 1 182 ? -13.669 -22.912 38.838 1.00 55.06 182 SER A C 1
ATOM 1467 O O . SER A 1 182 ? -13.739 -23.658 39.812 1.00 55.06 182 SER A O 1
ATOM 1469 N N . ARG A 1 183 ? -13.135 -21.684 38.924 1.00 61.66 183 ARG A N 1
ATOM 1470 C CA . ARG A 1 183 ? -12.652 -21.058 40.170 1.00 61.66 183 ARG A CA 1
ATOM 1471 C C . ARG A 1 183 ? -13.637 -20.066 40.798 1.00 61.66 183 ARG A C 1
ATOM 1473 O O . ARG A 1 183 ? -13.344 -19.527 41.860 1.00 61.66 183 ARG A O 1
ATOM 1480 N N . GLY A 1 184 ? -14.799 -19.834 40.183 1.00 52.50 184 GLY A N 1
ATOM 1481 C CA . GLY A 1 184 ? -15.801 -18.892 40.693 1.00 52.50 184 GLY A CA 1
ATOM 1482 C C . GLY A 1 184 ? -15.396 -17.417 40.579 1.00 52.50 184 GLY A C 1
ATOM 1483 O O . GLY A 1 184 ? -15.974 -16.571 41.263 1.00 52.50 184 GLY A O 1
ATOM 1484 N N . GLU A 1 185 ? -14.418 -17.089 39.730 1.00 55.50 185 GLU A N 1
ATOM 1485 C CA . GLU A 1 185 ? -13.992 -15.707 39.506 1.00 55.50 185 GLU A CA 1
ATOM 1486 C C . GLU A 1 185 ? -15.049 -14.959 38.676 1.00 55.50 185 GLU A C 1
ATOM 1488 O O . GLU A 1 185 ? -15.410 -15.360 37.567 1.00 55.50 185 GLU A O 1
ATOM 1493 N N . LYS A 1 186 ? -15.572 -13.855 39.221 1.00 38.66 186 LYS A N 1
ATOM 1494 C CA . LYS A 1 186 ? -16.487 -12.965 38.498 1.00 38.66 186 LYS A CA 1
ATOM 1495 C C . LYS A 1 186 ? -15.684 -12.116 37.516 1.00 38.66 186 LYS A C 1
ATOM 1497 O O . LYS A 1 186 ? -15.054 -11.142 37.915 1.00 38.66 186 LYS A O 1
ATOM 1502 N N . VAL A 1 187 ? -15.740 -12.458 36.233 1.00 42.78 187 VAL A N 1
ATOM 1503 C CA . VAL A 1 187 ? -15.197 -11.609 35.167 1.00 42.78 187 VAL A CA 1
ATOM 1504 C C . VAL A 1 187 ? -16.181 -10.463 34.915 1.00 42.78 187 VAL A C 1
ATOM 1506 O O . VAL A 1 187 ? -17.271 -10.668 34.383 1.00 42.78 187 VAL A O 1
ATOM 1509 N N . LEU A 1 188 ? -15.814 -9.255 35.343 1.00 38.41 188 LEU A N 1
ATOM 1510 C CA . LEU A 1 188 ? -16.546 -8.024 35.041 1.00 38.41 188 LEU A CA 1
ATOM 1511 C C . LEU A 1 188 ? -16.309 -7.651 33.573 1.00 38.41 188 LEU A C 1
ATOM 1513 O O . LEU A 1 188 ? -15.234 -7.195 33.199 1.00 38.41 188 LEU A O 1
ATOM 1517 N N . ILE A 1 189 ? -17.322 -7.859 32.734 1.00 40.19 189 ILE A N 1
ATOM 1518 C CA . ILE A 1 189 ? -17.319 -7.396 31.345 1.00 40.19 189 ILE A CA 1
ATOM 1519 C C . ILE A 1 189 ? -17.829 -5.951 31.355 1.00 40.19 189 ILE A C 1
ATOM 1521 O O . ILE A 1 189 ? -19.029 -5.719 31.515 1.00 40.19 189 ILE A O 1
ATOM 1525 N N . HIS A 1 190 ? -16.922 -4.980 31.230 1.00 43.31 190 HIS A N 1
ATOM 1526 C CA . HIS A 1 190 ? -17.296 -3.574 31.063 1.00 43.31 190 HIS A CA 1
ATOM 1527 C C . HIS A 1 190 ? -18.101 -3.392 29.764 1.00 43.31 190 HIS A C 1
ATOM 1529 O O . HIS A 1 190 ? -17.720 -3.895 28.710 1.00 43.31 190 HIS A O 1
ATOM 1535 N N . GLN A 1 191 ? -19.239 -2.698 29.859 1.00 40.94 191 GLN A N 1
ATOM 1536 C CA . GLN A 1 191 ? -20.213 -2.520 28.774 1.00 40.94 191 GLN A CA 1
ATOM 1537 C C . GLN A 1 191 ? -19.929 -1.304 27.874 1.00 40.94 191 GLN A C 1
ATOM 1539 O O . GLN A 1 191 ? -20.760 -0.987 27.031 1.00 40.94 191 GLN A O 1
ATOM 1544 N N . ASP A 1 192 ? -18.773 -0.655 28.012 1.00 41.44 192 ASP A N 1
ATOM 1545 C CA . ASP A 1 192 ? -18.396 0.500 27.195 1.00 41.44 192 ASP A CA 1
ATOM 1546 C C . ASP A 1 192 ? -17.271 0.093 26.229 1.00 41.44 192 ASP A C 1
ATOM 1548 O O . ASP A 1 192 ? -16.136 -0.172 26.621 1.00 41.44 192 ASP A O 1
ATOM 1552 N N . TYR A 1 193 ? -17.639 -0.059 24.952 1.00 56.94 193 TYR A N 1
ATOM 1553 C CA . TYR A 1 193 ? -16.929 -0.882 23.953 1.00 56.94 193 TYR A CA 1
ATOM 1554 C C . TYR A 1 193 ? -15.863 -0.139 23.129 1.00 56.94 193 TYR A C 1
ATOM 1556 O O . TYR A 1 193 ? -15.194 -0.729 22.283 1.00 56.94 193 TYR A O 1
ATOM 1564 N N . VAL A 1 194 ? -15.707 1.159 23.369 1.00 47.56 194 VAL A N 1
ATOM 1565 C CA . VAL A 1 194 ? -14.530 1.946 22.997 1.00 47.56 194 VAL A CA 1
ATOM 1566 C C . VAL A 1 194 ? -14.143 2.642 24.283 1.00 47.56 194 VAL A C 1
ATOM 1568 O O . VAL A 1 194 ? -14.866 3.527 24.740 1.00 47.56 194 VAL A O 1
ATOM 1571 N N . GLN A 1 195 ? -13.040 2.227 24.902 1.00 48.88 195 GLN A N 1
ATOM 1572 C CA . GLN A 1 195 ? -12.458 3.068 25.933 1.00 48.88 195 GLN A CA 1
ATOM 1573 C C . GLN A 1 195 ? -11.825 4.253 25.209 1.00 48.88 195 GLN A C 1
ATOM 1575 O O . GLN A 1 195 ? -10.682 4.204 24.757 1.00 48.88 195 GLN A O 1
ATOM 1580 N N . TYR A 1 196 ? -12.625 5.311 25.056 1.00 44.72 196 TYR A N 1
ATOM 1581 C CA . TYR A 1 196 ? -12.096 6.647 24.873 1.00 44.72 196 TYR A CA 1
ATOM 1582 C C . TYR A 1 196 ? -11.317 6.955 26.125 1.00 44.72 196 TYR A C 1
ATOM 1584 O O . TYR A 1 196 ? -11.867 7.284 27.173 1.00 44.72 196 TYR A O 1
ATOM 1592 N N . VAL A 1 197 ? -10.019 6.821 26.004 1.00 46.31 197 VAL A N 1
ATOM 1593 C CA . VAL A 1 197 ? -9.135 7.489 26.917 1.00 46.31 197 VAL A CA 1
ATOM 1594 C C . VAL A 1 197 ? -8.374 8.446 26.038 1.00 46.31 197 VAL A C 1
ATOM 1596 O O . VAL A 1 197 ? -7.379 8.088 25.416 1.00 46.31 197 VAL A O 1
ATOM 1599 N N . ASP A 1 198 ? -8.909 9.667 25.952 1.00 47.09 198 ASP A N 1
ATOM 1600 C CA . ASP A 1 198 ? -8.116 10.852 25.626 1.00 47.09 198 ASP A CA 1
ATOM 1601 C C . ASP A 1 198 ? -7.137 11.057 26.791 1.00 47.09 198 ASP A C 1
ATOM 1603 O O . ASP A 1 198 ? -7.293 11.928 27.640 1.00 47.09 198 ASP A O 1
ATOM 1607 N N . MET A 1 199 ? -6.229 10.095 26.934 1.00 49.16 199 MET A N 1
ATOM 1608 C CA . MET A 1 199 ? -5.253 10.017 27.998 1.00 49.16 199 MET A CA 1
ATOM 1609 C C . MET A 1 199 ? -3.943 10.521 27.447 1.00 49.16 199 MET A C 1
ATOM 1611 O O . MET A 1 199 ? -3.506 10.122 26.361 1.00 49.16 199 MET A O 1
ATOM 1615 N N . ASP A 1 200 ? -3.281 11.348 28.246 1.00 57.38 200 ASP A N 1
ATOM 1616 C CA . ASP A 1 200 ? -1.851 11.511 28.097 1.00 57.38 200 ASP A CA 1
ATOM 1617 C C . ASP A 1 200 ? -1.189 10.133 28.232 1.00 57.38 200 ASP A C 1
ATOM 1619 O O . ASP A 1 200 ? -1.619 9.268 29.000 1.00 57.38 200 ASP A O 1
ATOM 1623 N N . ARG A 1 201 ? -0.119 9.908 27.466 1.00 56.16 201 ARG A N 1
ATOM 1624 C CA . ARG A 1 201 ? 0.576 8.610 27.382 1.00 56.16 201 ARG A CA 1
ATOM 1625 C C . ARG A 1 201 ? 0.975 8.024 28.753 1.00 56.16 201 ARG A C 1
ATOM 1627 O O . ARG A 1 201 ? 1.205 6.821 28.839 1.00 56.16 201 ARG A O 1
ATOM 1634 N N . SER A 1 202 ? 1.073 8.851 29.796 1.00 57.53 202 SER A N 1
ATOM 1635 C CA . SER A 1 202 ? 1.381 8.454 31.177 1.00 57.53 202 SER A CA 1
ATOM 1636 C C . SER A 1 202 ? 0.313 7.595 31.851 1.00 57.53 202 SER A C 1
ATOM 1638 O O . SER A 1 202 ? 0.657 6.835 32.751 1.00 57.53 202 SER A O 1
ATOM 1640 N N . ASP A 1 203 ? -0.945 7.685 31.419 1.00 60.16 203 ASP A N 1
ATOM 1641 C CA . ASP A 1 203 ? -2.071 7.045 32.115 1.00 60.16 203 ASP A CA 1
ATOM 1642 C C . ASP A 1 203 ? -2.444 5.688 31.497 1.00 60.16 203 ASP A C 1
ATOM 1644 O O . ASP A 1 203 ? -3.380 5.014 31.925 1.00 60.16 203 ASP A O 1
ATOM 1648 N N . TYR A 1 204 ? -1.698 5.263 30.475 1.00 57.28 204 TYR A N 1
ATOM 1649 C CA . TYR A 1 204 ? -1.916 4.005 29.783 1.00 57.28 204 TYR A CA 1
ATOM 1650 C C . TYR A 1 204 ? -1.481 2.829 30.679 1.00 57.28 204 TYR A C 1
ATOM 1652 O O . TYR A 1 204 ? -0.289 2.711 30.978 1.00 57.28 204 TYR A O 1
ATOM 1660 N N . PRO A 1 205 ? -2.395 1.933 31.109 1.00 58.88 205 PRO A N 1
ATOM 1661 C CA . PRO A 1 205 ? -2.026 0.794 31.940 1.00 58.88 205 PRO A CA 1
ATOM 1662 C C . PRO A 1 205 ? -1.137 -0.145 31.120 1.00 58.88 205 PRO A C 1
ATOM 1664 O O . PRO A 1 205 ? -1.599 -0.809 30.193 1.00 58.88 205 PRO A O 1
ATOM 1667 N N . ALA A 1 206 ? 0.157 -0.156 31.436 1.00 59.38 206 ALA A N 1
ATOM 1668 C CA . ALA A 1 206 ? 1.176 -0.836 30.642 1.00 59.38 206 ALA A CA 1
ATOM 1669 C C . ALA A 1 206 ? 1.076 -2.374 30.686 1.00 59.38 206 ALA A C 1
ATOM 1671 O O . ALA A 1 206 ? 1.620 -3.036 29.804 1.00 59.38 206 ALA A O 1
ATOM 1672 N N . ASP A 1 207 ? 0.358 -2.947 31.660 1.00 61.62 207 ASP A N 1
ATOM 1673 C CA . ASP A 1 207 ? 0.577 -4.350 32.040 1.00 61.62 207 ASP A CA 1
ATOM 1674 C C . ASP A 1 207 ? -0.619 -5.299 31.831 1.00 61.62 207 ASP A C 1
ATOM 1676 O O . ASP A 1 207 ? -0.435 -6.518 31.832 1.00 61.62 207 ASP A O 1
ATOM 1680 N N . GLU A 1 208 ? -1.834 -4.802 31.572 1.00 61.88 208 GLU A N 1
ATOM 1681 C CA . GLU A 1 208 ? -2.994 -5.673 31.323 1.00 61.88 208 GLU A CA 1
ATOM 1682 C C . GLU A 1 208 ? -3.316 -5.780 29.829 1.00 61.88 208 GLU A C 1
ATOM 1684 O O . GLU A 1 208 ? -4.056 -4.979 29.253 1.00 61.88 208 GLU A O 1
ATOM 1689 N N . LYS A 1 209 ? -2.766 -6.819 29.186 1.00 65.12 209 LYS A N 1
ATOM 1690 C CA . LYS A 1 209 ? -3.173 -7.197 27.828 1.00 65.12 209 LYS A CA 1
ATOM 1691 C C . LYS A 1 209 ? -4.586 -7.786 27.869 1.00 65.12 209 LYS A C 1
ATOM 1693 O O . LYS A 1 209 ? -4.780 -8.824 28.513 1.00 65.12 209 LYS A O 1
ATOM 1698 N N . PRO A 1 210 ? -5.571 -7.188 27.178 1.00 65.50 210 PRO A N 1
ATOM 1699 C CA . PRO A 1 210 ? -6.920 -7.723 27.174 1.00 65.50 210 PRO A CA 1
ATOM 1700 C C . PRO A 1 210 ? -6.931 -9.108 26.519 1.00 65.50 210 PRO A C 1
ATOM 1702 O O . PRO A 1 210 ? -6.219 -9.375 25.551 1.00 65.50 210 PRO A O 1
ATOM 1705 N N . GLY A 1 211 ? -7.786 -9.998 27.024 1.00 76.75 211 GLY A N 1
ATOM 1706 C CA . GLY A 1 211 ? -8.026 -11.315 26.424 1.00 76.75 211 GLY A CA 1
ATOM 1707 C C . GLY A 1 211 ? -8.766 -11.269 25.080 1.00 76.75 211 GLY A C 1
ATOM 1708 O O . GLY A 1 211 ? -9.231 -12.304 24.620 1.00 76.75 211 GLY A O 1
ATOM 1709 N N . PHE A 1 212 ? -8.907 -10.083 24.486 1.00 82.38 212 PHE A N 1
ATOM 1710 C CA . PHE A 1 212 ? -9.717 -9.781 23.311 1.00 82.38 212 PHE A CA 1
ATOM 1711 C C . PHE A 1 212 ? -8.843 -9.205 22.192 1.00 82.38 212 PHE A C 1
ATOM 1713 O O . PHE A 1 212 ? -7.790 -8.628 22.482 1.00 82.38 212 PHE A O 1
ATOM 1720 N N . PRO A 1 213 ? -9.252 -9.342 20.920 1.00 89.56 213 PRO A N 1
ATOM 1721 C CA . PRO A 1 213 ? -8.560 -8.695 19.818 1.00 89.56 213 PRO A CA 1
ATOM 1722 C C . PRO A 1 213 ? -8.643 -7.177 19.971 1.00 89.56 213 PRO A C 1
ATOM 1724 O O . PRO A 1 213 ? -9.720 -6.632 20.226 1.00 89.56 213 PRO A O 1
ATOM 1727 N N . TYR A 1 214 ? -7.512 -6.490 19.810 1.00 92.44 214 TYR A N 1
ATOM 1728 C CA . TYR A 1 214 ? -7.444 -5.040 19.967 1.00 92.44 214 TYR A CA 1
ATOM 1729 C C . TYR A 1 214 ? -6.465 -4.369 19.001 1.00 92.44 214 TYR A C 1
ATOM 1731 O O . TYR A 1 214 ? -5.578 -5.014 18.436 1.00 92.44 214 TYR A O 1
ATOM 1739 N N . LEU A 1 215 ? -6.642 -3.059 18.834 1.00 93.25 215 LEU A N 1
ATOM 1740 C CA . LEU A 1 215 ? -5.727 -2.155 18.147 1.00 93.25 215 LEU A CA 1
ATOM 1741 C C . LEU A 1 215 ? -5.391 -0.981 19.061 1.00 93.25 215 LEU A C 1
ATOM 1743 O O . LEU A 1 215 ? -6.298 -0.360 19.615 1.00 93.25 215 LEU A O 1
ATOM 1747 N N . ASP A 1 216 ? -4.114 -0.628 19.131 1.00 91.31 216 ASP A N 1
ATOM 1748 C CA . ASP A 1 216 ? -3.692 0.684 19.607 1.00 91.31 216 ASP A CA 1
ATOM 1749 C C . ASP A 1 216 ? -3.430 1.584 18.410 1.00 91.31 216 ASP A C 1
ATOM 1751 O O . ASP A 1 216 ? -2.626 1.268 17.529 1.00 91.31 216 ASP A O 1
ATOM 1755 N N . ILE A 1 217 ? -4.123 2.713 18.369 1.00 93.50 217 ILE A N 1
ATOM 1756 C CA . ILE A 1 217 ? -4.128 3.626 17.235 1.00 93.50 217 ILE A CA 1
ATOM 1757 C C . ILE A 1 217 ? -3.724 5.004 17.723 1.00 93.50 217 ILE A C 1
ATOM 1759 O O . ILE A 1 217 ? -4.258 5.513 18.703 1.00 93.50 217 ILE A O 1
ATOM 1763 N N . ARG A 1 218 ? -2.813 5.640 16.995 1.00 93.25 218 ARG A N 1
ATOM 1764 C CA . ARG A 1 218 ? -2.467 7.046 17.185 1.00 93.25 218 ARG A CA 1
ATOM 1765 C C . ARG A 1 218 ? -2.918 7.844 15.981 1.00 93.25 218 ARG A C 1
ATOM 1767 O O . ARG A 1 218 ? -2.531 7.506 14.867 1.00 93.25 218 ARG A O 1
ATOM 1774 N N . ILE A 1 219 ? -3.671 8.912 16.201 1.00 93.44 219 ILE A N 1
ATOM 1775 C CA . ILE A 1 219 ? -4.104 9.855 15.169 1.00 93.44 219 ILE A CA 1
ATOM 1776 C C . ILE A 1 219 ? -3.406 11.190 15.408 1.00 93.44 219 ILE A C 1
ATOM 1778 O O . ILE A 1 219 ? -3.464 11.735 16.508 1.00 93.44 219 ILE A O 1
ATOM 1782 N N . LYS A 1 220 ? -2.770 11.722 14.369 1.00 92.19 220 LYS A N 1
ATOM 1783 C CA . LYS A 1 220 ? -2.161 13.046 14.346 1.00 92.19 220 LYS A CA 1
ATOM 1784 C C . LYS A 1 220 ? -2.880 13.908 13.321 1.00 92.19 220 LYS A C 1
ATOM 1786 O O . LYS A 1 220 ? -3.004 13.529 12.157 1.00 92.19 220 LYS A O 1
ATOM 1791 N N . ASP A 1 221 ? -3.341 15.062 13.774 1.00 89.12 221 ASP A N 1
ATOM 1792 C CA . ASP A 1 221 ? -4.000 16.041 12.922 1.00 89.12 221 ASP A CA 1
ATOM 1793 C C . ASP A 1 221 ? -3.024 17.162 12.555 1.00 89.12 221 ASP A C 1
ATOM 1795 O O . ASP A 1 221 ? -2.409 17.769 13.440 1.00 89.12 221 ASP A O 1
ATOM 1799 N N . ASP A 1 222 ? -2.885 17.449 11.260 1.00 86.56 222 ASP A N 1
ATOM 1800 C CA . ASP A 1 222 ? -1.973 18.488 10.778 1.00 86.56 222 ASP A CA 1
ATOM 1801 C C . ASP A 1 222 ? -2.426 19.888 11.227 1.00 86.56 222 ASP A C 1
ATOM 1803 O O . ASP A 1 222 ? -1.597 20.789 11.363 1.00 86.56 222 ASP A O 1
ATOM 1807 N N . SER A 1 223 ? -3.726 20.079 11.496 1.00 83.94 223 SER A N 1
ATOM 1808 C CA . SER A 1 223 ? -4.297 21.383 11.855 1.00 83.94 223 SER A CA 1
ATOM 1809 C C . SER A 1 223 ? -4.097 21.763 13.323 1.00 83.94 223 SER A C 1
ATOM 1811 O O . SER A 1 223 ? -3.896 22.936 13.637 1.00 83.94 223 SER A O 1
ATOM 1813 N N . THR A 1 224 ? -4.146 20.789 14.237 1.00 81.44 224 THR A N 1
ATOM 1814 C CA . THR A 1 224 ? -4.196 21.068 15.682 1.00 81.44 224 THR A CA 1
ATOM 1815 C C . THR A 1 224 ? -2.899 20.773 16.419 1.00 81.44 224 THR A C 1
ATOM 1817 O O . THR A 1 224 ? -2.852 21.026 17.618 1.00 81.44 224 THR A O 1
ATOM 1820 N N . THR A 1 225 ? -1.886 20.209 15.745 1.00 81.44 225 THR A N 1
ATOM 1821 C CA . THR A 1 225 ? -0.648 19.628 16.321 1.00 81.44 225 THR A CA 1
ATOM 1822 C C . THR A 1 225 ? -0.858 18.572 17.415 1.00 81.44 225 THR A C 1
ATOM 1824 O O . THR A 1 225 ? 0.109 17.933 17.832 1.00 81.44 225 THR A O 1
ATOM 1827 N N . LYS A 1 226 ? -2.103 18.341 17.847 1.00 84.81 226 LYS A N 1
ATOM 1828 C CA . LYS A 1 226 ? -2.488 17.370 18.862 1.00 84.81 226 LYS A CA 1
ATOM 1829 C C . LYS A 1 226 ? -2.453 15.961 18.285 1.00 84.81 226 LYS A C 1
ATOM 1831 O O . LYS A 1 226 ? -2.922 15.698 17.176 1.00 84.81 226 LYS A O 1
ATOM 1836 N N . GLU A 1 227 ? -1.925 15.050 19.089 1.00 90.06 227 GLU A N 1
ATOM 1837 C CA . GLU A 1 227 ? -2.004 13.614 18.853 1.00 90.06 227 GLU A CA 1
ATOM 1838 C C . GLU A 1 227 ? -3.064 13.031 19.789 1.00 90.06 227 GLU A C 1
ATOM 1840 O O . GLU A 1 227 ? -3.143 13.419 20.952 1.00 90.06 227 GLU A O 1
ATOM 1845 N N . ARG A 1 228 ? -3.884 12.112 19.281 1.00 89.44 228 ARG A N 1
ATOM 1846 C CA . ARG A 1 228 ? -4.893 11.377 20.053 1.00 89.44 228 ARG A CA 1
ATOM 1847 C C . ARG A 1 228 ? -4.633 9.886 19.955 1.00 89.44 228 ARG A C 1
ATOM 1849 O O . ARG A 1 228 ? -4.198 9.402 18.908 1.00 89.44 228 ARG A O 1
ATOM 1856 N N . TRP A 1 229 ? -4.907 9.172 21.036 1.00 89.31 229 TRP A N 1
ATOM 1857 C CA . TRP A 1 229 ? -4.617 7.750 21.174 1.00 89.31 229 TRP A CA 1
ATOM 1858 C C . TRP A 1 229 ? -5.918 6.999 21.435 1.00 89.31 229 TRP A C 1
ATOM 1860 O O . TRP A 1 229 ? -6.763 7.451 22.199 1.00 89.31 229 TRP A O 1
ATOM 1870 N N . PHE A 1 230 ? -6.094 5.865 20.768 1.00 88.38 230 PHE A N 1
ATOM 1871 C CA . PHE A 1 230 ? -7.307 5.062 20.841 1.00 88.38 230 PHE A CA 1
ATOM 1872 C C . PHE A 1 230 ? -6.933 3.604 21.059 1.00 88.38 230 PHE A C 1
ATOM 1874 O O . PHE A 1 230 ? -6.110 3.062 20.321 1.00 88.38 230 PHE A O 1
ATOM 1881 N N . LYS A 1 231 ? -7.584 2.963 22.031 1.00 90.19 231 LYS A N 1
ATOM 1882 C CA . LYS A 1 231 ? -7.578 1.510 22.187 1.00 90.19 231 LYS A CA 1
ATOM 1883 C C . LYS A 1 231 ? -8.916 0.965 21.706 1.00 90.19 231 LYS A C 1
ATOM 1885 O O . LYS A 1 231 ? -9.955 1.185 22.326 1.00 90.19 231 LYS A O 1
ATOM 1890 N N . VAL A 1 232 ? -8.888 0.262 20.584 1.00 90.88 232 VAL A N 1
ATOM 1891 C CA . VAL A 1 232 ? -10.070 -0.328 19.954 1.00 90.88 232 VAL A CA 1
ATOM 1892 C C . VAL A 1 232 ? -10.112 -1.804 20.309 1.00 90.88 232 VAL A C 1
ATOM 1894 O O . VAL A 1 232 ? -9.162 -2.515 20.010 1.00 90.88 232 VAL A O 1
ATOM 1897 N N . ILE A 1 233 ? -11.193 -2.278 20.928 1.00 90.25 233 ILE A N 1
ATOM 1898 C CA . ILE A 1 233 ? -11.335 -3.678 21.350 1.00 90.25 233 ILE A CA 1
ATOM 1899 C C . ILE A 1 233 ? -12.529 -4.289 20.621 1.00 90.25 233 ILE A C 1
ATOM 1901 O O . ILE A 1 233 ? -13.660 -3.834 20.787 1.00 90.25 233 ILE A O 1
ATOM 1905 N N . ALA A 1 234 ? -12.287 -5.324 19.817 1.00 90.06 234 ALA A N 1
ATOM 1906 C CA . ALA A 1 234 ? -13.355 -6.041 19.134 1.00 90.06 234 ALA A CA 1
ATOM 1907 C C . ALA A 1 234 ? -14.067 -7.011 20.082 1.00 90.06 234 ALA A C 1
ATOM 1909 O O . ALA A 1 234 ? -13.448 -7.741 20.856 1.00 90.06 234 ALA A O 1
ATOM 1910 N N . THR A 1 235 ? -15.392 -7.045 19.973 1.00 86.38 235 THR A N 1
ATOM 1911 C CA . THR A 1 235 ? -16.276 -7.956 20.707 1.00 86.38 235 THR A CA 1
ATOM 1912 C C . THR A 1 235 ? -17.331 -8.532 19.766 1.00 86.38 235 THR A C 1
ATOM 1914 O O . THR A 1 235 ? -17.499 -8.058 18.643 1.00 86.38 235 THR A O 1
ATOM 1917 N N . GLU A 1 236 ? -18.109 -9.508 20.235 1.00 83.69 236 GLU A N 1
ATOM 1918 C CA . GLU A 1 236 ? -19.256 -10.037 19.481 1.00 83.69 236 GLU A CA 1
ATOM 1919 C C . GLU A 1 236 ? -20.321 -8.969 19.174 1.00 83.69 236 GLU A C 1
ATOM 1921 O O . GLU A 1 236 ? -21.019 -9.066 18.169 1.00 83.69 236 GLU A O 1
ATOM 1926 N N . LYS A 1 237 ? -20.447 -7.938 20.024 1.00 87.56 237 LYS A N 1
ATOM 1927 C CA . LYS A 1 237 ? -21.436 -6.858 19.855 1.00 87.56 237 LYS A CA 1
ATOM 1928 C C . LYS A 1 237 ? -20.929 -5.703 18.997 1.00 87.56 237 LYS A C 1
ATOM 1930 O O . LYS A 1 237 ? -21.736 -4.985 18.412 1.00 87.56 237 LYS A O 1
ATOM 1935 N N . LYS A 1 238 ? -19.612 -5.490 18.965 1.00 91.12 238 LYS A N 1
ATOM 1936 C CA . LYS A 1 238 ? -18.977 -4.384 18.247 1.00 91.12 238 LYS A CA 1
ATOM 1937 C C . LYS A 1 238 ? -17.651 -4.837 17.653 1.00 91.12 238 LYS A C 1
ATOM 1939 O O . LYS A 1 238 ? -16.666 -5.005 18.368 1.00 91.12 238 LYS A O 1
ATOM 1944 N N . SER A 1 239 ? -17.643 -5.009 16.338 1.00 93.31 239 SER A N 1
ATOM 1945 C CA . SER A 1 239 ? -16.468 -5.382 15.543 1.00 93.31 239 SER A CA 1
ATOM 1946 C C . SER A 1 239 ? -16.178 -4.392 14.412 1.00 93.31 239 SER A C 1
ATOM 1948 O O . SER A 1 239 ? -15.253 -4.609 13.635 1.00 93.31 239 SER A O 1
ATOM 1950 N N . VAL A 1 240 ? -16.960 -3.315 14.319 1.00 95.25 240 VAL A N 1
ATOM 1951 C CA . VAL A 1 240 ? -16.877 -2.294 13.276 1.00 95.25 240 VAL A CA 1
ATOM 1952 C C . VAL A 1 240 ? -16.683 -0.939 13.946 1.00 95.25 240 VAL A C 1
ATOM 1954 O O . VAL A 1 240 ? -17.436 -0.596 14.858 1.00 95.25 240 VAL A O 1
ATOM 1957 N N . PHE A 1 241 ? -15.671 -0.195 13.506 1.00 96.00 241 PHE A N 1
ATOM 1958 C CA . PHE A 1 241 ? -15.316 1.112 14.054 1.00 96.00 241 PHE A CA 1
ATOM 1959 C C . PHE A 1 241 ? -15.023 2.087 12.920 1.00 96.00 241 PHE A C 1
ATOM 1961 O O . PHE A 1 241 ? -14.285 1.779 11.986 1.00 96.00 241 PHE A O 1
ATOM 1968 N N . THR A 1 242 ? -15.598 3.273 13.002 1.00 96.56 242 THR A N 1
ATOM 1969 C CA . THR A 1 242 ? -15.567 4.294 11.958 1.00 96.56 242 THR A CA 1
ATOM 1970 C C . THR A 1 242 ? -14.570 5.397 12.297 1.00 96.56 242 THR A C 1
ATOM 1972 O O . THR A 1 242 ? -14.459 5.841 13.438 1.00 96.56 242 THR A O 1
ATOM 1975 N N . ILE A 1 243 ? -13.838 5.863 11.288 1.00 96.06 243 ILE A N 1
ATOM 1976 C CA . ILE A 1 243 ? -12.941 7.017 11.382 1.00 96.06 243 ILE A CA 1
ATOM 1977 C C . ILE A 1 243 ? -13.418 8.043 10.358 1.00 96.06 243 ILE A C 1
ATOM 1979 O O . ILE A 1 243 ? -13.618 7.704 9.191 1.00 96.06 243 ILE A O 1
ATOM 1983 N N . GLY A 1 244 ? -13.591 9.303 10.747 1.00 95.56 244 GLY A N 1
ATOM 1984 C CA . GLY A 1 244 ? -14.016 10.348 9.814 1.00 95.56 244 GLY A CA 1
ATOM 1985 C C . GLY A 1 244 ? -14.297 11.676 10.497 1.00 95.56 244 GLY A C 1
ATOM 1986 O O . GLY A 1 244 ? -14.071 11.815 11.690 1.00 95.56 244 GLY A O 1
ATOM 1987 N N . ARG A 1 245 ? -14.775 12.672 9.746 1.00 95.12 245 ARG A N 1
ATOM 1988 C CA . ARG A 1 245 ? -15.046 14.009 10.307 1.00 95.12 245 ARG A CA 1
ATOM 1989 C C . ARG A 1 245 ? -16.375 14.139 11.053 1.00 95.12 245 ARG A C 1
ATOM 1991 O O . ARG A 1 245 ? -16.671 15.207 11.576 1.00 95.12 245 ARG A O 1
ATOM 1998 N N . SER A 1 246 ? -17.230 13.116 10.998 1.00 95.38 246 SER A N 1
ATOM 1999 C CA . SER A 1 246 ? -18.514 13.132 11.704 1.00 95.38 246 SER A CA 1
ATOM 2000 C C . SER A 1 246 ? -18.293 13.062 13.211 1.00 95.38 246 SER A C 1
ATOM 2002 O O . SER A 1 246 ? -17.445 12.303 13.666 1.00 95.38 246 SER A O 1
ATOM 2004 N N . GLU A 1 247 ? -19.102 13.782 13.984 1.00 94.06 247 GLU A N 1
ATOM 2005 C CA . GLU A 1 247 ? -19.180 13.613 15.444 1.00 94.06 247 GLU A CA 1
ATOM 2006 C C . GLU A 1 247 ? -19.687 12.231 15.848 1.00 94.06 247 GLU A C 1
ATOM 2008 O O . GLU A 1 247 ? -19.355 11.734 16.916 1.00 94.06 247 GLU A O 1
ATOM 2013 N N . GLU A 1 248 ? -20.459 11.599 14.968 1.00 94.75 248 GLU A N 1
ATOM 2014 C CA . GLU A 1 248 ? -20.995 10.252 15.164 1.00 94.75 248 GLU A CA 1
ATOM 2015 C C . GLU A 1 248 ? -19.959 9.153 14.873 1.00 94.75 248 GLU A C 1
ATOM 2017 O O . GLU A 1 248 ? -20.245 7.978 15.088 1.00 94.75 248 GLU A O 1
ATOM 2022 N N . ALA A 1 249 ? -18.781 9.507 14.342 1.00 95.00 249 ALA A N 1
ATOM 2023 C CA . ALA A 1 249 ? -17.729 8.533 14.084 1.00 95.00 249 ALA A CA 1
ATOM 2024 C C . ALA A 1 249 ? -17.091 8.066 15.399 1.00 95.00 249 ALA A C 1
ATOM 2026 O O . ALA A 1 249 ? -16.894 8.855 16.321 1.00 95.00 249 ALA A O 1
ATOM 2027 N N . ASP A 1 250 ? -16.679 6.799 15.458 1.00 94.62 250 ASP A N 1
ATOM 2028 C CA . ASP A 1 250 ? -16.002 6.253 16.640 1.00 94.62 250 ASP A CA 1
ATOM 2029 C C . ASP A 1 250 ? -14.665 6.963 16.904 1.00 94.62 250 ASP A C 1
ATOM 2031 O O . ASP A 1 250 ? -14.247 7.134 18.045 1.00 94.62 250 ASP A O 1
ATOM 2035 N N . MET A 1 251 ? -13.987 7.419 15.856 1.00 94.25 251 MET A N 1
ATOM 2036 C CA . MET A 1 251 ? -12.759 8.204 15.954 1.00 94.25 251 MET A CA 1
ATOM 2037 C C . MET A 1 251 ? -12.907 9.469 15.102 1.00 94.25 251 MET A C 1
ATOM 2039 O O . MET A 1 251 ? -12.503 9.477 13.932 1.00 94.25 251 MET A O 1
ATOM 2043 N N . PRO A 1 252 ? -13.504 10.540 15.656 1.00 92.75 252 PRO A N 1
ATOM 2044 C CA . PRO A 1 252 ? -13.721 11.773 14.916 1.00 92.75 252 PRO A CA 1
ATOM 2045 C C . PRO A 1 252 ? -12.378 12.454 14.629 1.00 92.75 252 PRO A C 1
ATOM 2047 O O . PRO A 1 252 ? -11.552 12.591 15.526 1.00 92.75 252 PRO A O 1
ATOM 2050 N N . ILE A 1 253 ? -12.141 12.909 13.404 1.00 90.06 253 ILE A N 1
ATOM 2051 C CA . ILE A 1 253 ? -10.973 13.698 12.955 1.00 90.06 253 ILE A CA 1
ATOM 2052 C C . ILE A 1 253 ? -11.458 15.103 12.583 1.00 90.06 253 ILE A C 1
ATOM 2054 O O . ILE A 1 253 ? -12.651 15.234 12.331 1.00 90.06 253 ILE A O 1
ATOM 2058 N N . ASP A 1 254 ? -10.589 16.129 12.595 1.00 85.38 254 ASP A N 1
ATOM 2059 C CA . ASP A 1 254 ? -10.925 17.544 12.348 1.00 85.38 254 ASP A CA 1
ATOM 2060 C C . ASP A 1 254 ? -12.237 17.752 11.572 1.00 85.38 254 ASP A C 1
ATOM 2062 O O . ASP A 1 254 ? -12.323 17.584 10.351 1.00 85.38 254 ASP A O 1
ATOM 2066 N N . GLN A 1 255 ? -13.273 18.129 12.325 1.00 80.12 255 GLN A N 1
ATOM 2067 C CA . GLN A 1 255 ? -14.638 18.292 11.834 1.00 80.12 255 GLN A CA 1
ATOM 2068 C C . GLN A 1 255 ? -14.741 19.394 10.768 1.00 80.12 255 GLN A C 1
ATOM 2070 O O . GLN A 1 255 ? -15.675 19.402 9.956 1.00 80.12 255 GLN A O 1
ATOM 2075 N N . SER A 1 256 ? -13.780 20.325 10.759 1.00 83.75 256 SER A N 1
ATOM 2076 C CA . SER A 1 256 ? -13.750 21.468 9.850 1.00 83.75 256 SER A CA 1
ATOM 2077 C C . SER A 1 256 ? -13.157 21.128 8.478 1.00 83.75 256 SER A C 1
ATOM 2079 O O . SER A 1 256 ? -13.488 21.784 7.481 1.00 83.75 256 SER A O 1
ATOM 2081 N N . SER A 1 257 ? -12.349 20.066 8.383 1.00 85.69 257 SER A N 1
ATOM 2082 C CA . SER A 1 257 ? -11.692 19.677 7.138 1.00 85.69 257 SER A CA 1
ATOM 2083 C C . SER A 1 257 ? -12.687 19.113 6.127 1.00 85.69 257 SER A C 1
ATOM 2085 O O . SER A 1 257 ? -13.205 18.002 6.249 1.00 85.69 257 SER A O 1
ATOM 2087 N N . LYS A 1 258 ? -12.898 19.848 5.029 1.00 88.94 258 LYS A N 1
ATOM 2088 C CA . LYS A 1 258 ? -13.631 19.341 3.853 1.00 88.94 258 LYS A CA 1
ATOM 2089 C C . LYS A 1 258 ? -12.870 18.239 3.109 1.00 88.94 258 LYS A C 1
ATOM 2091 O O . LYS A 1 258 ? -13.453 17.597 2.239 1.00 88.94 258 LYS A O 1
ATOM 2096 N N . MET A 1 259 ? -11.595 18.024 3.444 1.00 89.62 259 MET A N 1
ATOM 2097 C CA . MET A 1 259 ? -10.772 16.981 2.838 1.00 89.62 259 MET A CA 1
ATOM 2098 C C . MET A 1 259 ? -11.005 15.599 3.460 1.00 89.62 259 MET A C 1
ATOM 2100 O O . MET A 1 259 ? -10.531 14.603 2.914 1.00 89.62 259 MET A O 1
ATOM 2104 N N . VAL A 1 260 ? -11.753 15.522 4.562 1.00 93.12 260 VAL A N 1
ATOM 2105 C CA . VAL A 1 260 ? -12.113 14.267 5.226 1.00 93.12 260 VAL A CA 1
ATOM 2106 C C . VAL A 1 260 ? -13.611 14.014 5.042 1.00 93.12 260 VAL A C 1
ATOM 2108 O O . VAL A 1 260 ? -14.453 14.902 5.180 1.00 93.12 260 VAL A O 1
ATOM 2111 N N . SER A 1 261 ? -13.978 12.792 4.677 1.00 94.94 261 SER A N 1
ATOM 2112 C CA . SER A 1 261 ? -15.378 12.378 4.535 1.00 94.94 261 SER A CA 1
ATOM 2113 C C . SER A 1 261 ? -16.013 12.186 5.914 1.00 94.94 261 SER A C 1
ATOM 2115 O O . SER A 1 261 ? -15.308 11.991 6.903 1.00 94.94 261 SER A O 1
ATOM 2117 N N . ARG A 1 262 ? -17.351 12.250 6.009 1.00 95.69 262 ARG A N 1
ATOM 2118 C CA . ARG A 1 262 ? -18.060 12.056 7.295 1.00 95.69 262 ARG A CA 1
ATOM 2119 C C . ARG A 1 262 ? -17.654 10.739 7.959 1.00 95.69 262 ARG A C 1
ATOM 2121 O O . ARG A 1 262 ? -17.287 10.748 9.126 1.00 95.69 262 ARG A O 1
ATOM 2128 N N . ILE A 1 263 ? -17.633 9.672 7.166 1.00 96.69 263 ILE A N 1
ATOM 2129 C CA . ILE A 1 263 ? -16.941 8.417 7.446 1.00 96.69 263 ILE A CA 1
ATOM 2130 C C . ILE A 1 263 ? -15.911 8.262 6.329 1.00 96.69 263 ILE A C 1
ATOM 2132 O O . ILE A 1 263 ? -16.261 8.218 5.151 1.00 96.69 263 ILE A O 1
ATOM 2136 N N . GLN A 1 264 ? -14.638 8.303 6.693 1.00 96.38 264 GLN A N 1
ATOM 2137 C CA . GLN A 1 264 ? -13.521 8.221 5.763 1.00 96.38 264 GLN A CA 1
ATOM 2138 C C . GLN A 1 264 ? -13.072 6.777 5.562 1.00 96.38 264 GLN A C 1
ATOM 2140 O O . GLN A 1 264 ? -12.760 6.392 4.440 1.00 96.38 264 GLN A O 1
ATOM 2145 N N . CYS A 1 265 ? -13.005 6.005 6.639 1.00 97.25 265 CYS A N 1
ATOM 2146 C CA . CYS A 1 265 ? -12.640 4.600 6.592 1.00 97.25 265 CYS A CA 1
ATOM 2147 C C . CYS A 1 265 ? -13.257 3.839 7.763 1.00 97.25 265 CYS A C 1
ATOM 2149 O O . CYS A 1 265 ? -13.690 4.426 8.761 1.00 97.25 265 CYS A O 1
ATOM 2151 N N . VAL A 1 266 ? -13.283 2.514 7.623 1.00 97.31 266 VAL A N 1
ATOM 2152 C CA . VAL A 1 266 ? -13.861 1.602 8.610 1.00 97.31 266 VAL A CA 1
ATOM 2153 C C . VAL A 1 266 ? -12.859 0.512 8.963 1.00 97.31 266 VAL A C 1
ATOM 2155 O O . VAL A 1 266 ? -12.340 -0.181 8.084 1.00 97.31 266 VAL A O 1
ATOM 2158 N N . LEU A 1 267 ? -12.612 0.356 10.262 1.00 97.25 267 LEU A N 1
ATOM 2159 C CA . LEU A 1 267 ? -11.929 -0.782 10.866 1.00 97.25 267 LEU A CA 1
ATOM 2160 C C . LEU A 1 267 ? -12.943 -1.895 11.114 1.00 97.25 267 LEU A C 1
ATOM 2162 O O . LEU A 1 267 ? -13.974 -1.664 11.742 1.00 97.25 267 LEU A O 1
ATOM 2166 N N . ILE A 1 268 ? -12.637 -3.102 10.657 1.00 96.44 268 ILE A N 1
ATOM 2167 C CA . ILE A 1 268 ? -13.495 -4.276 10.801 1.00 96.44 268 ILE A CA 1
ATOM 2168 C C . ILE A 1 268 ? -12.653 -5.414 11.363 1.00 96.44 268 ILE A C 1
ATOM 2170 O O . ILE A 1 268 ? -11.616 -5.751 10.796 1.00 96.44 268 ILE A O 1
ATOM 2174 N N . TYR A 1 269 ? -13.107 -6.033 12.445 1.00 95.19 269 TYR A N 1
ATOM 2175 C CA . TYR A 1 269 ? -12.551 -7.290 12.925 1.00 95.19 269 TYR A CA 1
ATOM 2176 C C . TYR A 1 269 ? -13.415 -8.466 12.455 1.00 95.19 269 TYR A C 1
ATOM 2178 O O . TYR A 1 269 ? -14.598 -8.556 12.793 1.00 95.19 269 TYR A O 1
ATOM 2186 N N . SER A 1 270 ? -12.829 -9.379 11.677 1.00 93.25 270 SER A N 1
ATOM 2187 C CA . SER A 1 270 ? -13.486 -10.624 11.269 1.00 93.25 270 SER A CA 1
ATOM 2188 C C . SER A 1 270 ? -13.238 -11.703 12.317 1.00 93.25 270 SER A C 1
ATOM 2190 O O . SER A 1 270 ? -12.115 -12.177 12.459 1.00 93.25 270 SER A O 1
ATOM 2192 N N . LEU A 1 271 ? -14.289 -12.146 13.016 1.00 86.62 271 LEU A N 1
ATOM 2193 C CA . LEU A 1 271 ? -14.200 -13.286 13.943 1.00 86.62 271 LEU A CA 1
ATOM 2194 C C . LEU A 1 271 ? -13.859 -14.596 13.219 1.00 86.62 271 LEU A C 1
ATOM 2196 O O . LEU A 1 271 ? -13.204 -15.465 13.787 1.00 86.62 271 LEU A O 1
ATOM 2200 N N . LYS A 1 272 ? -14.307 -14.739 11.966 1.00 87.56 272 LYS A N 1
ATOM 2201 C CA . LYS A 1 272 ? -14.086 -15.940 11.155 1.00 87.56 272 LYS A CA 1
ATOM 2202 C C . LYS A 1 272 ? -12.627 -16.063 10.726 1.00 87.56 272 LYS A C 1
ATOM 2204 O O . LYS A 1 272 ? -12.054 -17.143 10.823 1.00 87.56 272 LYS A O 1
ATOM 2209 N N . ASP A 1 273 ? -12.064 -14.961 10.246 1.00 89.81 273 ASP A N 1
ATOM 2210 C CA . ASP A 1 273 ? -10.708 -14.926 9.693 1.00 89.81 273 ASP A CA 1
ATOM 2211 C C . ASP A 1 273 ? -9.670 -14.519 10.754 1.00 89.81 273 ASP A C 1
ATOM 2213 O O . ASP A 1 273 ? -8.473 -14.553 10.490 1.00 89.81 273 ASP A O 1
ATOM 2217 N N . GLN A 1 274 ? -10.137 -14.160 11.958 1.00 90.75 274 GLN A N 1
ATOM 2218 C CA . GLN A 1 274 ? -9.345 -13.670 13.087 1.00 90.75 274 GLN A CA 1
ATOM 2219 C C . GLN A 1 274 ? -8.396 -12.546 12.674 1.00 90.75 274 GLN A C 1
ATOM 2221 O O . GLN A 1 274 ? -7.205 -12.569 12.971 1.00 90.75 274 GLN A O 1
ATOM 2226 N N . GLU A 1 275 ? -8.914 -11.547 11.963 1.00 95.00 275 GLU A N 1
ATOM 2227 C CA . GLU A 1 275 ? -8.082 -10.474 11.432 1.00 95.00 275 GLU A CA 1
ATOM 2228 C C . GLU A 1 275 ? -8.754 -9.105 11.501 1.00 95.00 275 GLU A C 1
ATOM 2230 O O . GLU A 1 275 ? -9.970 -8.966 11.353 1.00 95.00 275 GLU A O 1
ATOM 2235 N N . TRP A 1 276 ? -7.926 -8.080 11.694 1.00 96.62 276 TRP A N 1
ATOM 2236 C CA . TRP A 1 276 ? -8.319 -6.687 11.547 1.00 96.62 276 TRP A CA 1
ATOM 2237 C C . TRP A 1 276 ? -8.113 -6.239 10.106 1.00 96.62 276 TRP A C 1
ATOM 2239 O O . TRP A 1 276 ? -7.015 -6.366 9.560 1.00 96.62 276 TRP A O 1
ATOM 2249 N N . ARG A 1 277 ? -9.148 -5.652 9.512 1.00 96.69 277 ARG A N 1
ATOM 2250 C CA . ARG A 1 277 ? -9.112 -5.028 8.192 1.00 96.69 277 ARG A CA 1
ATOM 2251 C C . ARG A 1 277 ? -9.471 -3.557 8.279 1.00 96.69 277 ARG A C 1
ATOM 2253 O O . ARG A 1 277 ? -10.297 -3.166 9.096 1.00 96.69 277 ARG A O 1
ATOM 2260 N N . LEU A 1 278 ? -8.888 -2.755 7.397 1.00 97.25 278 LEU A N 1
ATOM 2261 C CA . LEU A 1 278 ? -9.335 -1.390 7.148 1.00 97.25 278 LEU A CA 1
ATOM 2262 C C . LEU A 1 278 ? -9.801 -1.237 5.707 1.00 97.25 278 LEU A C 1
ATOM 2264 O O . LEU A 1 278 ? -9.098 -1.642 4.784 1.00 97.25 278 LEU A O 1
ATOM 2268 N N . THR A 1 279 ? -10.971 -0.635 5.529 1.00 96.81 279 THR A N 1
ATOM 2269 C CA . THR A 1 279 ? -11.595 -0.360 4.228 1.00 96.81 279 THR A CA 1
ATOM 2270 C C . THR A 1 279 ? -11.747 1.145 4.023 1.00 96.81 279 THR A C 1
ATOM 2272 O O . THR A 1 279 ? -11.886 1.892 4.993 1.00 96.81 279 THR A O 1
ATOM 2275 N N . ASP A 1 280 ? -11.672 1.603 2.773 1.00 97.06 280 ASP A N 1
ATOM 2276 C CA . ASP A 1 280 ? -11.910 3.007 2.421 1.00 97.06 280 ASP A CA 1
ATOM 2277 C C . ASP A 1 280 ? -13.413 3.288 2.280 1.00 97.06 280 ASP A C 1
ATOM 2279 O O . ASP A 1 280 ? -14.128 2.525 1.632 1.00 97.06 280 ASP A O 1
ATOM 2283 N N . GLY A 1 281 ? -13.878 4.412 2.825 1.00 96.19 281 GLY A N 1
ATOM 2284 C CA . GLY A 1 281 ? -15.283 4.806 2.788 1.00 96.19 281 GLY A CA 1
ATOM 2285 C C . GLY A 1 281 ? -16.123 4.243 3.933 1.00 96.19 281 GLY A C 1
ATOM 2286 O O . GLY A 1 281 ? -15.586 3.929 4.989 1.00 96.19 281 GLY A O 1
ATOM 2287 N N . ASP A 1 282 ? -17.441 4.152 3.734 1.00 95.00 282 ASP A N 1
ATOM 2288 C CA . ASP A 1 282 ? -18.431 3.688 4.728 1.00 95.00 282 ASP A CA 1
ATOM 2289 C C . ASP A 1 282 ? -18.939 2.253 4.465 1.00 95.00 282 ASP A C 1
ATOM 2291 O O . ASP A 1 282 ? -19.900 1.796 5.083 1.00 95.00 282 ASP A O 1
ATOM 2295 N N . GLY A 1 283 ? -18.307 1.543 3.526 1.00 92.19 283 GLY A N 1
ATOM 2296 C CA . GLY A 1 283 ? -18.714 0.217 3.050 1.00 92.19 283 GLY A CA 1
ATOM 2297 C C . GLY A 1 283 ? -19.723 0.240 1.896 1.00 92.19 283 GLY A C 1
ATOM 2298 O O . GLY A 1 283 ? -19.771 -0.716 1.124 1.00 92.19 283 GLY A O 1
ATOM 2299 N N . ALA A 1 284 ? -20.481 1.327 1.722 1.00 93.88 284 ALA A N 1
ATOM 2300 C CA . ALA A 1 284 ? -21.368 1.528 0.574 1.00 93.88 284 ALA A CA 1
ATOM 2301 C C . ALA A 1 284 ? -20.742 2.460 -0.476 1.00 93.88 284 ALA A C 1
ATOM 2303 O O . ALA A 1 284 ? -20.868 2.232 -1.679 1.00 93.88 284 ALA A O 1
ATOM 2304 N N . ASN A 1 285 ? -20.049 3.500 -0.021 1.00 95.69 285 ASN A N 1
ATOM 2305 C CA . ASN A 1 285 ? -19.455 4.552 -0.829 1.00 95.69 285 ASN A CA 1
ATOM 2306 C C . ASN A 1 285 ? -17.985 4.728 -0.465 1.00 95.69 285 ASN A C 1
ATOM 2308 O O . ASN A 1 285 ? -17.622 4.706 0.709 1.00 95.69 285 ASN A O 1
ATOM 2312 N N . LYS A 1 286 ? -17.149 4.986 -1.476 1.00 95.62 286 LYS A N 1
ATOM 2313 C CA . LYS A 1 286 ? -15.743 5.365 -1.283 1.00 95.62 286 LYS A CA 1
ATOM 2314 C C . LYS A 1 286 ? -15.639 6.749 -0.660 1.00 95.62 286 LYS A C 1
ATOM 2316 O O . LYS A 1 286 ? -16.487 7.612 -0.893 1.00 95.62 286 LYS A O 1
ATOM 2321 N N . SER A 1 287 ? -14.557 6.981 0.073 1.00 95.31 287 SER A N 1
ATOM 2322 C CA . SER A 1 287 ? -14.267 8.315 0.584 1.00 95.31 287 SER A CA 1
ATOM 2323 C C . SER A 1 287 ? -13.855 9.259 -0.551 1.00 95.31 287 SER A C 1
ATOM 2325 O O . SER A 1 287 ? -13.255 8.839 -1.548 1.00 95.31 287 SER A O 1
ATOM 2327 N N . SER A 1 288 ? -14.143 10.555 -0.402 1.00 92.00 288 SER A N 1
ATOM 2328 C CA . SER A 1 288 ? -13.909 11.541 -1.469 1.00 92.00 288 SER A CA 1
ATOM 2329 C C . SER A 1 288 ? -12.436 11.648 -1.872 1.00 92.00 288 SER A C 1
ATOM 2331 O O . SER A 1 288 ? -12.129 11.750 -3.055 1.00 92.00 288 SER A O 1
ATOM 2333 N N . ASN A 1 289 ? -11.526 11.590 -0.895 1.00 92.19 289 ASN A N 1
ATOM 2334 C CA . ASN A 1 289 ? -10.086 11.787 -1.107 1.00 92.19 289 ASN A CA 1
ATOM 2335 C C . ASN A 1 289 ? -9.247 10.522 -0.888 1.00 92.19 289 ASN A C 1
ATOM 2337 O O . ASN A 1 289 ? -8.017 10.586 -0.933 1.00 92.19 289 ASN A O 1
ATOM 2341 N N . GLY A 1 290 ? -9.897 9.378 -0.664 1.00 94.31 290 GLY A N 1
ATOM 2342 C CA . GLY A 1 290 ? -9.238 8.102 -0.424 1.00 94.31 290 GLY A CA 1
ATOM 2343 C C . GLY A 1 290 ? -8.542 8.000 0.935 1.00 94.31 290 GLY A C 1
ATOM 2344 O O . GLY A 1 290 ? -8.165 8.988 1.573 1.00 94.31 290 GLY A O 1
ATOM 2345 N N . THR A 1 291 ? -8.335 6.761 1.357 1.00 96.06 291 THR A N 1
ATOM 2346 C CA . THR A 1 291 ? -7.493 6.397 2.495 1.00 96.06 291 THR A CA 1
ATOM 2347 C C . THR A 1 291 ? -6.232 5.721 1.979 1.00 96.06 291 THR A C 1
ATOM 2349 O O . THR A 1 291 ? -6.291 4.842 1.116 1.00 96.06 291 THR A O 1
ATOM 2352 N N . TRP A 1 292 ? -5.081 6.155 2.484 1.00 96.50 292 TRP A N 1
ATOM 2353 C CA . TRP A 1 292 ? -3.781 5.886 1.882 1.00 96.50 292 TRP A CA 1
ATOM 2354 C C . TRP A 1 292 ? -2.860 5.174 2.871 1.00 96.50 292 TRP A C 1
ATOM 2356 O O . TRP A 1 292 ? -2.534 5.728 3.912 1.00 96.50 292 TRP A O 1
ATOM 2366 N N . LEU A 1 293 ? -2.408 3.964 2.558 1.00 95.75 293 LEU A N 1
ATOM 2367 C CA . LEU A 1 293 ? -1.422 3.215 3.340 1.00 95.75 293 LEU A CA 1
ATOM 2368 C C . LEU A 1 293 ? -0.005 3.694 3.009 1.00 95.75 293 LEU A C 1
ATOM 2370 O O . LEU A 1 293 ? 0.398 3.656 1.849 1.00 95.75 293 LEU A O 1
ATOM 2374 N N . ASN A 1 294 ? 0.766 4.094 4.016 1.00 94.62 294 ASN A N 1
ATOM 2375 C CA . ASN A 1 294 ? 2.174 4.453 3.872 1.00 94.62 294 ASN A CA 1
ATOM 2376 C C . ASN A 1 294 ? 3.044 3.186 3.786 1.00 94.62 294 ASN A C 1
ATOM 2378 O O . ASN A 1 294 ? 2.932 2.277 4.609 1.00 94.62 294 ASN A O 1
ATOM 2382 N N . LEU A 1 295 ? 3.936 3.127 2.796 1.00 92.44 295 LEU A N 1
ATOM 2383 C CA . LEU A 1 295 ? 4.888 2.022 2.629 1.00 92.44 295 LEU A CA 1
ATOM 2384 C C . LEU A 1 295 ? 6.135 2.148 3.507 1.00 92.44 295 LEU A C 1
ATOM 2386 O O . LEU A 1 295 ? 6.963 1.234 3.545 1.00 92.44 295 LEU A O 1
ATOM 2390 N N . GLN A 1 296 ? 6.279 3.259 4.217 1.00 88.50 296 GLN A N 1
ATOM 2391 C CA . GLN A 1 296 ? 7.243 3.402 5.295 1.00 88.50 296 GLN A CA 1
ATOM 2392 C C . GLN A 1 296 ? 6.603 2.998 6.616 1.00 88.50 296 GLN A C 1
ATOM 2394 O O . GLN A 1 296 ? 5.490 3.415 6.928 1.00 88.50 296 GLN A O 1
ATOM 2399 N N . TYR A 1 297 ? 7.340 2.233 7.416 1.00 76.06 297 TYR A N 1
ATOM 2400 C CA . TYR A 1 297 ? 7.009 2.033 8.819 1.00 76.06 297 TYR A CA 1
ATOM 2401 C C . TYR A 1 297 ? 8.198 2.395 9.699 1.00 76.06 297 TYR A C 1
ATOM 2403 O O . TYR A 1 297 ? 9.370 2.272 9.319 1.00 76.06 297 TYR A O 1
ATOM 2411 N N . TYR A 1 298 ? 7.879 2.839 10.905 1.00 61.22 298 TYR A N 1
ATOM 2412 C CA . TYR A 1 298 ? 8.853 3.077 11.953 1.00 61.22 298 TYR A CA 1
ATOM 2413 C C . TYR A 1 298 ? 8.976 1.783 12.761 1.00 61.22 298 TYR A C 1
ATOM 2415 O O . TYR A 1 298 ? 7.979 1.284 13.271 1.00 61.22 298 TYR A O 1
ATOM 2423 N N . GLN A 1 299 ? 10.172 1.198 12.844 1.00 55.00 299 GLN A N 1
ATOM 2424 C CA . GLN A 1 299 ? 10.451 0.238 13.917 1.00 55.00 299 GLN A CA 1
ATOM 2425 C C . GLN A 1 299 ? 10.814 1.026 15.174 1.00 55.00 299 GLN A C 1
ATOM 2427 O O . GLN A 1 299 ? 11.428 2.089 15.061 1.00 55.00 299 GLN A O 1
ATOM 2432 N N . GLU A 1 300 ? 10.427 0.507 16.342 1.00 52.41 300 GLU A N 1
ATOM 2433 C CA . GLU A 1 300 ? 10.845 1.026 17.646 1.00 52.41 300 GLU A CA 1
ATOM 2434 C C . GLU A 1 300 ? 12.350 1.307 17.685 1.00 52.41 300 GLU A C 1
ATOM 2436 O O . GLU A 1 300 ? 13.145 0.697 16.962 1.00 52.41 300 GLU A O 1
ATOM 2441 N N . GLN A 1 301 ? 12.722 2.289 18.507 1.00 46.03 301 GLN A N 1
ATOM 2442 C CA . GLN A 1 301 ? 14.071 2.833 18.563 1.00 46.03 301 GLN A CA 1
ATOM 2443 C C . GLN A 1 301 ? 15.128 1.727 18.637 1.00 46.03 301 GLN A C 1
ATOM 2445 O O . GLN A 1 301 ? 15.098 0.867 19.515 1.00 46.03 301 GLN A O 1
ATOM 2450 N N . ASN A 1 302 ? 16.121 1.796 17.747 1.00 46.50 302 ASN A N 1
ATOM 2451 C CA . ASN A 1 302 ? 17.385 1.114 18.000 1.00 46.50 302 ASN A CA 1
ATOM 2452 C C . ASN A 1 302 ? 17.967 1.623 19.338 1.00 46.50 302 ASN A C 1
ATOM 2454 O O . ASN A 1 302 ? 17.715 2.777 19.691 1.00 46.50 302 ASN A O 1
ATOM 2458 N N . PRO A 1 303 ? 18.834 0.856 20.028 1.00 45.81 303 PRO A N 1
ATOM 2459 C CA . PRO A 1 303 ? 19.458 1.256 21.302 1.00 45.81 303 PRO A CA 1
ATOM 2460 C C . PRO A 1 303 ? 20.184 2.618 21.279 1.00 45.81 303 PRO A C 1
ATOM 2462 O O . PRO A 1 303 ? 20.494 3.181 22.320 1.00 45.81 303 PRO A O 1
ATOM 2465 N N . LEU A 1 304 ? 20.467 3.142 20.081 1.00 57.12 304 LEU A N 1
ATOM 2466 C CA . LEU A 1 304 ? 21.123 4.424 19.803 1.00 57.12 304 LEU A CA 1
ATOM 2467 C C . LEU A 1 304 ? 20.142 5.595 19.561 1.00 57.12 304 LEU A C 1
ATOM 2469 O O . LEU A 1 304 ? 20.569 6.658 19.119 1.00 57.12 304 LEU A O 1
ATOM 2473 N N . GLY A 1 305 ? 18.832 5.407 19.755 1.00 56.12 305 GLY A N 1
ATOM 2474 C CA . GLY A 1 305 ? 17.820 6.471 19.665 1.00 56.12 305 GLY A CA 1
ATOM 2475 C C . GLY A 1 305 ? 17.527 7.012 18.256 1.00 56.12 305 GLY A C 1
ATOM 2476 O O . GLY A 1 305 ? 16.712 7.919 18.105 1.00 56.12 305 GLY A O 1
ATOM 2477 N N . THR A 1 306 ? 18.148 6.471 17.200 1.00 54.34 306 THR A N 1
ATOM 2478 C CA . THR A 1 306 ? 17.881 6.891 15.813 1.00 54.34 306 THR A CA 1
ATOM 2479 C C . THR A 1 306 ? 16.858 5.972 15.144 1.00 54.34 306 THR A C 1
ATOM 2481 O O . THR A 1 306 ? 17.129 4.806 14.850 1.00 54.34 306 THR A O 1
ATOM 2484 N N . LEU A 1 307 ? 15.659 6.504 14.887 1.00 55.03 307 LEU A N 1
ATOM 2485 C CA . LEU A 1 307 ? 14.622 5.842 14.093 1.00 55.03 307 LEU A CA 1
ATOM 2486 C C . LEU A 1 307 ? 15.032 5.884 12.616 1.00 55.03 307 LEU A C 1
ATOM 2488 O O . LEU A 1 307 ? 14.965 6.936 11.981 1.00 55.03 307 LEU A O 1
ATOM 2492 N N . LYS A 1 308 ? 15.463 4.752 12.051 1.00 59.56 308 LYS A N 1
ATOM 2493 C CA . LYS A 1 308 ? 15.574 4.620 10.592 1.00 59.56 308 LYS A CA 1
ATOM 2494 C C . LYS A 1 308 ? 14.257 4.049 10.063 1.00 59.56 308 LYS A C 1
ATOM 2496 O O . LYS A 1 308 ? 13.904 2.942 10.473 1.00 59.56 308 LYS A O 1
ATOM 2501 N N . PRO A 1 309 ? 13.534 4.760 9.178 1.00 65.38 309 PRO A N 1
ATOM 2502 C CA . PRO A 1 309 ? 12.347 4.198 8.553 1.00 65.38 309 PRO A CA 1
ATOM 2503 C C . PRO A 1 309 ? 12.758 2.945 7.780 1.00 65.38 309 PRO A C 1
ATOM 2505 O O . PRO A 1 309 ? 13.737 2.955 7.027 1.00 65.38 309 PRO A O 1
ATOM 2508 N N . LYS A 1 310 ? 12.029 1.852 7.992 1.00 74.69 310 LYS A N 1
ATOM 2509 C CA . LYS A 1 310 ? 12.198 0.628 7.217 1.00 74.69 310 LYS A CA 1
ATOM 2510 C C . LYS A 1 310 ? 11.064 0.569 6.211 1.00 74.69 310 LYS A C 1
ATOM 2512 O O . LYS A 1 310 ? 9.929 0.929 6.513 1.00 74.69 310 LYS A O 1
ATOM 2517 N N . SER A 1 311 ? 11.373 0.153 4.992 1.00 80.06 311 SER A N 1
ATOM 2518 C CA . SER A 1 311 ? 10.351 0.048 3.966 1.00 80.06 311 SER A CA 1
ATOM 2519 C C . SER A 1 311 ? 9.662 -1.300 3.992 1.00 80.06 311 SER A C 1
ATOM 2521 O O . SER A 1 311 ? 10.276 -2.356 4.182 1.00 80.06 311 SER A O 1
ATOM 2523 N N . MET A 1 312 ? 8.350 -1.242 3.815 1.00 84.56 312 MET A N 1
ATOM 2524 C CA . MET A 1 312 ? 7.507 -2.396 3.603 1.00 84.56 312 MET A CA 1
ATOM 2525 C C . MET A 1 312 ? 7.416 -2.675 2.109 1.00 84.56 312 MET A C 1
ATOM 2527 O O . MET A 1 312 ? 7.245 -1.770 1.295 1.00 84.56 312 MET A O 1
ATOM 2531 N N . LYS A 1 313 ? 7.503 -3.957 1.770 1.00 87.56 313 LYS A N 1
ATOM 2532 C CA . LYS A 1 313 ? 7.149 -4.460 0.452 1.00 87.56 313 LYS A CA 1
ATOM 2533 C C . LYS A 1 313 ? 5.662 -4.812 0.467 1.00 87.56 313 LYS A C 1
ATOM 2535 O O . LYS A 1 313 ? 5.263 -5.676 1.248 1.00 87.56 313 LYS A O 1
ATOM 2540 N N . LEU A 1 314 ? 4.857 -4.150 -0.361 1.00 91.00 314 LEU A N 1
ATOM 2541 C CA . LEU A 1 314 ? 3.413 -4.387 -0.450 1.00 91.00 314 LEU A CA 1
ATOM 2542 C C . LEU A 1 314 ? 3.037 -4.916 -1.831 1.00 91.00 314 LEU A C 1
ATOM 2544 O O . LEU A 1 314 ? 3.475 -4.366 -2.838 1.00 91.00 314 LEU A O 1
ATOM 2548 N N . ALA A 1 315 ? 2.220 -5.969 -1.871 1.00 91.19 315 ALA A N 1
ATOM 2549 C CA . ALA A 1 315 ? 1.640 -6.464 -3.114 1.00 91.19 315 ALA A CA 1
ATOM 2550 C C . ALA A 1 315 ? 0.650 -5.438 -3.688 1.00 91.19 315 ALA A C 1
ATOM 2552 O O . ALA A 1 315 ? -0.179 -4.896 -2.959 1.00 91.19 315 ALA A O 1
ATOM 2553 N N . LEU A 1 316 ? 0.729 -5.190 -4.992 1.00 89.69 316 LEU A N 1
ATOM 2554 C CA . LEU A 1 316 ? -0.162 -4.292 -5.714 1.00 89.69 316 LEU A CA 1
ATOM 2555 C C . LEU A 1 316 ? -1.345 -5.073 -6.295 1.00 89.69 316 LEU A C 1
ATOM 2557 O O . LEU A 1 316 ? -1.131 -5.927 -7.165 1.00 89.69 316 LEU A O 1
ATOM 2561 N N . PRO A 1 317 ? -2.588 -4.792 -5.865 1.00 89.81 317 PRO A N 1
ATOM 2562 C CA . PRO A 1 317 ? -3.757 -5.344 -6.528 1.00 89.81 317 PRO A CA 1
ATOM 2563 C C . PRO A 1 317 ? -3.940 -4.721 -7.919 1.00 89.81 317 PRO A C 1
ATOM 2565 O O . PRO A 1 317 ? -3.403 -3.658 -8.236 1.00 89.81 317 PRO A O 1
ATOM 2568 N N . ASN A 1 318 ? -4.718 -5.385 -8.776 1.00 90.62 318 ASN A N 1
ATOM 2569 C CA . ASN A 1 318 ? -5.055 -4.822 -10.082 1.00 90.62 318 ASN A CA 1
ATOM 2570 C C . ASN A 1 318 ? -5.878 -3.535 -9.912 1.00 90.62 318 ASN A C 1
ATOM 2572 O O . ASN A 1 318 ? -6.787 -3.499 -9.086 1.00 90.62 318 ASN A O 1
ATOM 2576 N N . LYS A 1 319 ? -5.603 -2.513 -10.730 1.00 91.06 319 LYS A N 1
ATOM 2577 C CA . LYS A 1 319 ? -6.235 -1.184 -10.668 1.00 91.06 319 LYS A CA 1
ATOM 2578 C C . LYS A 1 319 ? -5.978 -0.446 -9.350 1.00 91.06 319 LYS A C 1
ATOM 2580 O O . LYS A 1 319 ? -6.799 0.367 -8.934 1.00 91.06 319 LYS A O 1
ATOM 2585 N N . CYS A 1 320 ? -4.846 -0.713 -8.696 1.00 92.81 320 CYS A N 1
ATOM 2586 C CA . CYS A 1 320 ? -4.440 0.059 -7.528 1.00 92.81 320 CYS A CA 1
ATOM 2587 C C . CYS A 1 320 ? -3.900 1.437 -7.926 1.00 92.81 320 CYS A C 1
ATOM 2589 O O . CYS A 1 320 ? -3.372 1.633 -9.025 1.00 92.81 320 CYS A O 1
ATOM 2591 N N . GLU A 1 321 ? -3.985 2.374 -6.990 1.00 94.94 321 GLU A N 1
ATOM 2592 C CA . GLU A 1 321 ? -3.470 3.731 -7.126 1.00 94.94 321 GLU A CA 1
ATOM 2593 C C . GLU A 1 321 ? -2.377 3.960 -6.079 1.00 94.94 321 GLU A C 1
ATOM 2595 O O . GLU A 1 321 ? -2.539 3.611 -4.909 1.00 94.94 321 GLU A O 1
ATOM 2600 N N . MET A 1 322 ? -1.254 4.531 -6.498 1.00 95.31 322 MET A N 1
ATOM 2601 C CA . MET A 1 322 ? -0.146 4.914 -5.629 1.00 95.31 322 MET A CA 1
ATOM 2602 C C . MET A 1 322 ? 0.064 6.419 -5.721 1.00 95.31 322 MET A C 1
ATOM 2604 O O . MET A 1 322 ? 0.038 6.981 -6.813 1.00 95.31 322 MET A O 1
ATOM 2608 N N . ARG A 1 323 ? 0.311 7.067 -4.587 1.00 94.62 323 ARG A N 1
ATOM 2609 C CA . ARG A 1 323 ? 0.581 8.498 -4.496 1.00 94.62 323 ARG A CA 1
ATOM 2610 C C . ARG A 1 323 ? 2.030 8.743 -4.096 1.00 94.62 323 ARG A C 1
ATOM 2612 O O . ARG A 1 323 ? 2.505 8.203 -3.095 1.00 94.62 323 ARG A O 1
ATOM 2619 N N . ILE A 1 324 ? 2.698 9.599 -4.864 1.00 92.38 324 ILE A N 1
ATOM 2620 C CA . ILE A 1 324 ? 4.024 10.149 -4.576 1.00 92.38 324 ILE A CA 1
ATOM 2621 C C . ILE A 1 324 ? 3.910 11.666 -4.697 1.00 92.38 324 ILE A C 1
ATOM 2623 O O . ILE A 1 324 ? 3.741 12.190 -5.799 1.00 92.38 324 ILE A O 1
ATOM 2627 N N . SER A 1 325 ? 3.999 12.380 -3.572 1.00 90.50 325 SER A N 1
ATOM 2628 C CA . SER A 1 325 ? 3.699 13.818 -3.534 1.00 90.50 325 SER A CA 1
ATOM 2629 C C . SER A 1 325 ? 2.310 14.098 -4.148 1.00 90.50 325 SER A C 1
ATOM 2631 O O . SER A 1 325 ? 1.323 13.500 -3.724 1.00 90.50 325 SER A O 1
ATOM 2633 N N . GLN A 1 326 ? 2.235 14.962 -5.162 1.00 89.00 326 GLN A N 1
ATOM 2634 C CA . GLN A 1 326 ? 1.021 15.359 -5.881 1.00 89.00 326 GLN A CA 1
ATOM 2635 C C . GLN A 1 326 ? 0.736 14.509 -7.136 1.00 89.00 326 GLN A C 1
ATOM 2637 O O . GLN A 1 326 ? -0.138 14.846 -7.941 1.00 89.00 326 GLN A O 1
ATOM 2642 N N . GLN A 1 327 ? 1.498 13.430 -7.341 1.00 90.94 327 GLN A N 1
ATOM 2643 C CA . GLN A 1 327 ? 1.379 12.551 -8.502 1.00 90.94 327 GLN A CA 1
ATOM 2644 C C . GLN A 1 327 ? 0.717 11.229 -8.123 1.00 90.94 327 GLN A C 1
ATOM 2646 O O . GLN A 1 327 ? 1.038 10.627 -7.096 1.00 90.94 327 GLN A O 1
ATOM 2651 N N . PHE A 1 328 ? -0.175 10.773 -8.998 1.00 92.88 328 PHE A N 1
ATOM 2652 C CA . PHE A 1 328 ? -0.932 9.537 -8.857 1.00 92.88 328 PHE A CA 1
ATOM 2653 C C . PHE A 1 328 ? -0.506 8.577 -9.954 1.00 92.88 328 PHE A C 1
ATOM 2655 O O . PHE A 1 328 ? -0.469 8.935 -11.129 1.00 92.88 328 PHE A O 1
ATOM 2662 N N . LEU A 1 329 ? -0.161 7.359 -9.559 1.00 95.56 329 LEU A N 1
ATOM 2663 C CA . LEU A 1 329 ? 0.232 6.279 -10.442 1.00 95.56 329 LEU A CA 1
ATOM 2664 C C . LEU A 1 329 ? -0.846 5.202 -10.361 1.00 95.56 329 LEU A C 1
ATOM 2666 O O . LEU A 1 329 ? -1.022 4.575 -9.319 1.00 95.56 329 LEU A O 1
ATOM 2670 N N . THR A 1 330 ? -1.567 4.992 -11.458 1.00 95.44 330 THR A N 1
ATOM 2671 C CA . THR A 1 330 ? -2.564 3.923 -11.584 1.00 95.44 330 THR A CA 1
ATOM 2672 C C . THR A 1 330 ? -1.943 2.717 -12.273 1.00 95.44 330 THR A C 1
ATOM 2674 O O . THR A 1 330 ? -1.377 2.848 -13.361 1.00 95.44 330 THR A O 1
ATOM 2677 N N . PHE A 1 331 ? -2.084 1.544 -11.660 1.00 94.44 331 PHE A N 1
ATOM 2678 C CA . PHE A 1 331 ? -1.527 0.282 -12.140 1.00 94.44 331 PHE A CA 1
ATOM 2679 C C . PHE A 1 331 ? -2.631 -0.611 -12.695 1.00 94.44 331 PHE A C 1
ATOM 2681 O O . PHE A 1 331 ? -3.495 -1.064 -11.953 1.00 94.44 331 PHE A O 1
ATOM 2688 N N . GLU A 1 332 ? -2.598 -0.914 -13.988 1.00 94.56 332 GLU A N 1
ATOM 2689 C CA . GLU A 1 332 ? -3.569 -1.798 -14.631 1.00 94.56 332 GLU A CA 1
ATOM 2690 C C . GLU A 1 332 ? -2.865 -3.011 -15.239 1.00 94.56 332 GLU A C 1
ATOM 2692 O O . GLU A 1 332 ? -2.087 -2.901 -16.189 1.00 94.56 332 GLU A O 1
ATOM 2697 N N . LEU A 1 333 ? -3.149 -4.193 -14.694 1.00 90.38 333 LEU A N 1
ATOM 2698 C CA . LEU A 1 333 ? -2.680 -5.448 -15.255 1.00 90.38 333 LEU A CA 1
ATOM 2699 C C . LEU A 1 333 ? -3.564 -5.828 -16.440 1.00 90.38 333 LEU A C 1
ATOM 2701 O O . LEU A 1 333 ? -4.740 -6.168 -16.283 1.00 90.38 333 LEU A O 1
ATOM 2705 N N . THR A 1 334 ? -2.976 -5.832 -17.631 1.00 89.94 334 THR A N 1
ATOM 2706 C CA . THR A 1 334 ? -3.640 -6.351 -18.821 1.00 89.94 334 THR A CA 1
ATOM 2707 C C . THR A 1 334 ? -3.313 -7.826 -18.991 1.00 89.94 334 THR A C 1
ATOM 2709 O O . THR A 1 334 ? -2.224 -8.203 -19.425 1.00 89.94 334 THR A O 1
ATOM 2712 N N . LYS A 1 335 ? -4.276 -8.673 -18.613 1.00 83.06 335 LYS A N 1
ATOM 2713 C CA . LYS A 1 335 ? -4.222 -10.105 -18.900 1.00 83.06 335 LYS A CA 1
ATOM 2714 C C . LYS A 1 335 ? -4.690 -10.372 -20.312 1.00 83.06 335 LYS A C 1
ATOM 2716 O O . LYS A 1 335 ? -5.630 -9.764 -20.826 1.00 83.06 335 LYS A O 1
ATOM 2721 N N . ASN A 1 336 ? -4.036 -11.334 -20.931 1.00 73.81 336 ASN A N 1
ATOM 2722 C CA . ASN A 1 336 ? -4.356 -11.722 -22.276 1.00 73.81 336 ASN A CA 1
ATOM 2723 C C . ASN A 1 336 ? -5.602 -12.624 -22.269 1.00 73.81 336 ASN A C 1
ATOM 2725 O O . ASN A 1 336 ? -5.534 -13.766 -21.828 1.00 73.81 336 ASN A O 1
ATOM 2729 N N . ASN A 1 337 ? -6.737 -12.136 -22.786 1.00 58.00 337 ASN A N 1
ATOM 2730 C CA . ASN A 1 337 ? -8.030 -12.853 -22.775 1.00 58.00 337 ASN A CA 1
ATOM 2731 C C . ASN A 1 337 ? -8.014 -14.259 -23.417 1.00 58.00 337 ASN A C 1
ATOM 2733 O O . ASN A 1 337 ? -8.983 -15.002 -23.285 1.00 58.00 337 ASN A O 1
ATOM 2737 N N . HIS A 1 338 ? -6.933 -14.652 -24.095 1.00 56.66 338 HIS A N 1
ATOM 2738 C CA . HIS A 1 338 ? -6.788 -15.992 -24.659 1.00 56.66 338 HIS A CA 1
ATOM 2739 C C . HIS A 1 338 ? -6.553 -17.103 -23.622 1.00 56.66 338 HIS A C 1
ATOM 2741 O O . HIS A 1 338 ? -6.833 -18.256 -23.942 1.00 56.66 338 HIS A O 1
ATOM 2747 N N . ASP A 1 339 ? -6.105 -16.797 -22.399 1.00 50.38 339 ASP A N 1
ATOM 2748 C CA . ASP A 1 339 ? -5.844 -17.833 -21.383 1.00 50.38 339 ASP A CA 1
ATOM 2749 C C . ASP A 1 339 ? -7.032 -18.100 -20.441 1.00 50.38 339 ASP A C 1
ATOM 2751 O O . ASP A 1 339 ? -7.062 -19.132 -19.777 1.00 50.38 339 ASP A O 1
ATOM 2755 N N . ALA A 1 340 ? -8.087 -17.276 -20.470 1.00 47.88 340 ALA A N 1
ATOM 2756 C CA . ALA A 1 340 ? -9.295 -17.484 -19.657 1.00 47.88 340 ALA A CA 1
ATOM 2757 C C . ALA A 1 340 ? -10.136 -18.721 -20.062 1.00 47.88 340 ALA A C 1
ATOM 2759 O O . ALA A 1 340 ? -11.139 -19.018 -19.421 1.00 47.88 340 ALA A O 1
ATOM 2760 N N . LYS A 1 341 ? -9.745 -19.454 -21.118 1.00 43.56 341 LYS A N 1
ATOM 2761 C CA . LYS A 1 341 ? -10.419 -20.683 -21.582 1.00 43.56 341 LYS A CA 1
ATOM 2762 C C . LYS A 1 341 ? -9.522 -21.920 -21.658 1.00 43.56 341 LYS A C 1
ATOM 2764 O O . LYS A 1 341 ? -9.962 -22.946 -22.173 1.00 43.56 341 LYS A O 1
ATOM 2769 N N . LYS A 1 342 ? -8.288 -21.875 -21.150 1.00 44.38 342 LYS A N 1
ATOM 2770 C CA . LYS A 1 342 ? -7.507 -23.107 -20.970 1.00 44.38 342 LYS A CA 1
ATOM 2771 C C . LYS A 1 342 ? -7.870 -23.730 -19.631 1.00 44.38 342 LYS A C 1
ATOM 2773 O O . LYS A 1 342 ? -7.128 -23.636 -18.661 1.00 44.38 342 LYS A O 1
ATOM 2778 N N . GLU A 1 343 ? -9.033 -24.368 -19.595 1.00 45.25 343 GLU A N 1
ATOM 2779 C CA . GLU A 1 343 ? -9.305 -25.386 -18.590 1.00 45.25 343 GLU A CA 1
ATOM 2780 C C . GLU A 1 343 ? -8.216 -26.455 -18.758 1.00 45.25 343 GLU A C 1
ATOM 2782 O O . GLU A 1 343 ? -8.152 -27.143 -19.780 1.00 45.25 343 GLU A O 1
ATOM 2787 N N . ILE A 1 344 ? -7.271 -26.525 -17.817 1.00 46.00 344 ILE A N 1
ATOM 2788 C CA . ILE A 1 344 ? -6.255 -27.576 -17.819 1.00 46.00 344 ILE A CA 1
ATOM 2789 C C . ILE A 1 344 ? -6.990 -28.862 -17.446 1.00 46.00 344 ILE A C 1
ATOM 2791 O O . ILE A 1 344 ? -7.066 -29.240 -16.280 1.00 46.00 344 ILE A O 1
ATOM 2795 N N . THR A 1 345 ? -7.572 -29.539 -18.436 1.00 45.41 345 THR A N 1
ATOM 2796 C CA . THR A 1 345 ? -8.121 -30.876 -18.236 1.00 45.41 345 THR A CA 1
ATOM 2797 C C . THR A 1 345 ? -6.944 -31.831 -18.040 1.00 45.41 345 THR A C 1
ATOM 2799 O O . THR A 1 345 ? -6.388 -32.368 -19.001 1.00 45.41 345 THR A O 1
ATOM 2802 N N . LEU A 1 346 ? -6.535 -32.043 -16.788 1.00 45.06 346 LEU A N 1
ATOM 2803 C CA . LEU A 1 346 ? -5.602 -33.105 -16.418 1.00 45.06 346 LEU A CA 1
ATOM 2804 C C . LEU A 1 346 ? -6.312 -34.452 -16.602 1.00 45.06 346 LEU A C 1
ATOM 2806 O O . LEU A 1 346 ? -6.852 -35.034 -15.665 1.00 45.06 346 LEU A O 1
ATOM 2810 N N . LYS A 1 347 ? -6.351 -34.956 -17.838 1.00 45.16 347 LYS A N 1
ATOM 2811 C CA . LYS A 1 347 ? -6.830 -36.314 -18.102 1.00 45.16 347 LYS A CA 1
ATOM 2812 C C . LYS A 1 347 ? -5.766 -37.293 -17.620 1.00 45.16 347 LYS A C 1
ATOM 2814 O O . LYS A 1 347 ? -4.761 -37.506 -18.298 1.00 45.16 347 LYS A O 1
ATOM 2819 N N . LYS A 1 348 ? -5.994 -37.909 -16.457 1.00 41.59 348 LYS A N 1
ATOM 2820 C CA . LYS A 1 348 ? -5.254 -39.104 -16.041 1.00 41.59 348 LYS A CA 1
ATOM 2821 C C . LYS A 1 348 ? -5.576 -40.194 -17.067 1.00 41.59 348 LYS A C 1
ATOM 2823 O O . LYS A 1 348 ? -6.701 -40.686 -17.108 1.00 41.59 348 LYS A O 1
ATOM 2828 N N . ARG A 1 349 ? -4.631 -40.513 -17.959 1.00 44.94 349 ARG A N 1
ATOM 2829 C CA . ARG A 1 349 ? -4.716 -41.755 -18.740 1.00 44.94 349 ARG A CA 1
ATOM 2830 C C . ARG A 1 349 ? -4.594 -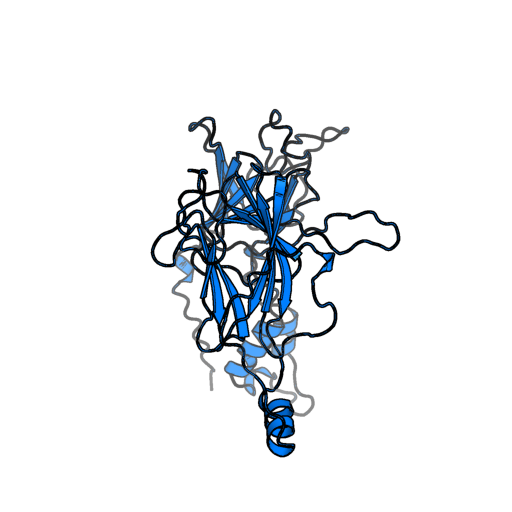42.890 -17.725 1.00 44.94 349 ARG A C 1
ATOM 2832 O O . ARG A 1 349 ? -3.540 -43.021 -17.106 1.00 44.94 349 ARG A O 1
ATOM 2839 N N . VAL A 1 350 ? -5.714 -43.573 -17.488 1.00 44.25 350 VAL A N 1
ATOM 2840 C CA . VAL A 1 350 ? -5.806 -44.779 -16.652 1.00 44.25 350 VAL A CA 1
ATOM 2841 C C . VAL A 1 350 ? -4.998 -45.897 -17.289 1.00 44.25 350 VAL A C 1
ATOM 2843 O O . VAL A 1 350 ? -5.068 -46.010 -18.535 1.00 44.25 350 VAL A O 1
#

InterPro domains:
  IPR000253 Forkhead-associated (FHA) domain [PF00498] (242-299)
  IPR000253 Forkhead-associated (FHA) domain [PS50006] (40-86)
  IPR000253 Forkhead-associated (FHA) domain [PS50006] (241-298)
  IPR000253 Forkhead-associated (FHA) domain [SM00240] (39-143)
  IPR000253 Forkhead-associated (FHA) domain [SM00240] (240-298)
  IPR008984 SMAD/FHA domain superfamily [SSF49879] (28-165)
  IPR008984 SMAD/FHA domain superfamily [SSF49879] (192-297)

Organism: NCBI:txid1481888

Foldseek 3Di:
DAWWKKKWKDFPPPRPDTDIWIAGLQGIDPFQAPDSPQKFWEFQAQADPVRHGDGRHHDHVPPPQTDNTWKMKRRNQQRDPDQQVVLVVQQQDDDPVGRPDGPVVVDDVVVSVVVSVVRRDDRFMKMKTPLGPNFKKWFADLVFDFDAAQWKKDAQPWKIKGWHHWFLDPDPCVPVVVVCVVVVHDDDDDPPQWPPDQDDPVVPPPPDDDNFTWTWMWMATNVPRDIGITIGTDDPVDFKFFEWCAPPGNHHDPVPDPRTDNTQKMWGQDPVVSTIGIHGDPSVDGIPRGMIIGQWGWDPADPVRDTRTDGHIDGDDAQMWMDRPSMIMTIHTDDDPVCVPPPVPPPDPD

pLDDT: mean 83.32, std 16.8, range [38.41, 98.06]